Protein AF-0000000067420157 (afdb_homodimer)

pLDDT: mean 91.63, std 7.96, range [48.47, 98.5]

Secondary structure (DSSP, 8-state):
--TTEEEEEE--TT--HHHHHHHHT--HHHHHHH-TTS-TT-TT--TT-EEEEEETTB---------TT--HHHHHHHHT--HHHHHHH-TTS-TT-----TT--/--TTEEEEEE--TT--HHHHHHHHT--HHHHHHH-TTS-TT-TT--TT-EEEEEETTB---------TT--HHHHHHHHT--HHHHHHH-TTS-TT-----TT--

Sequence (210 aa):
AVAGCARTYTVQEGDYCDKISAANNVSTYQLAVVNPSIDPGCGNLLPGQTLCLGNTGEDCSQTYQVQADDTCERIITNHGLNSTLLFTNNPQIHQACENIYIGEVAVAGCARTYTVQEGDYCDKISAANNVSTYQLAVVNPSIDPGCGNLLPGQTLCLGNTGEDCSQTYQVQADDTCERIITNHGLNSTLLFTNNPQIHQACENIYIGEV

Structure (mmCIF, N/CA/C/O backbone):
data_AF-0000000067420157-model_v1
#
loop_
_entity.id
_entity.type
_entity.pdbx_description
1 polymer 'Predicted protein'
#
loop_
_atom_site.group_PDB
_atom_site.id
_atom_site.type_symbol
_atom_site.label_atom_id
_atom_site.label_alt_id
_atom_site.label_comp_id
_atom_site.label_asym_id
_atom_site.label_entity_id
_atom_site.label_seq_id
_atom_site.pdbx_PDB_ins_code
_atom_site.Cartn_x
_atom_site.Cartn_y
_atom_site.Cartn_z
_atom_site.occupancy
_atom_site.B_iso_or_equiv
_atom_site.auth_seq_id
_atom_site.auth_comp_id
_atom_site.auth_asym_id
_atom_site.auth_atom_id
_atom_site.pdbx_PDB_model_num
ATOM 1 N N . ALA A 1 1 ? -14.195 -23.344 2.857 1 48.72 1 ALA A N 1
ATOM 2 C CA . ALA A 1 1 ? -13.523 -22.5 1.866 1 48.72 1 ALA A CA 1
ATOM 3 C C . ALA A 1 1 ? -14.328 -21.234 1.579 1 48.72 1 ALA A C 1
ATOM 5 O O . ALA A 1 1 ? -15.555 -21.266 1.573 1 48.72 1 ALA A O 1
ATOM 6 N N . VAL A 1 2 ? -13.766 -19.953 1.953 1 59.28 2 VAL A N 1
ATOM 7 C CA . VAL A 1 2 ? -14.562 -18.766 1.657 1 59.28 2 VAL A CA 1
ATOM 8 C C . VAL A 1 2 ? -15.086 -18.844 0.225 1 59.28 2 VAL A C 1
ATOM 10 O O . VAL A 1 2 ? -14.336 -19.156 -0.701 1 59.28 2 VAL A O 1
ATOM 13 N N . ALA A 1 3 ? -16.281 -18.906 0.01 1 73.19 3 ALA A N 1
ATOM 14 C CA . ALA A 1 3 ? -16.906 -19.016 -1.304 1 73.19 3 ALA A CA 1
ATOM 15 C C . ALA A 1 3 ? -16.266 -18.062 -2.305 1 73.19 3 ALA A C 1
ATOM 17 O O . ALA A 1 3 ? -16.031 -16.891 -1.991 1 73.19 3 ALA A O 1
ATOM 18 N N . GLY A 1 4 ? -15.727 -18.641 -3.422 1 91.81 4 GLY A N 1
ATOM 19 C CA . GLY A 1 4 ? -15.195 -17.875 -4.543 1 91.81 4 GLY A CA 1
ATOM 20 C C . GLY A 1 4 ? -13.688 -17.719 -4.492 1 91.81 4 GLY A C 1
ATOM 21 O O . GLY A 1 4 ? -13.078 -17.172 -5.422 1 91.81 4 GLY A O 1
ATOM 22 N N . CYS A 1 5 ? -13.156 -18.312 -3.324 1 95.19 5 CYS A N 1
ATOM 23 C CA . CYS A 1 5 ? -11.711 -18.25 -3.184 1 95.19 5 CYS A CA 1
ATOM 24 C C . CYS A 1 5 ? -11.039 -19.516 -3.709 1 95.19 5 CYS A C 1
ATOM 26 O O . CYS A 1 5 ? -11.414 -20.625 -3.32 1 95.19 5 CYS A O 1
ATOM 28 N N . ALA A 1 6 ? -10.062 -19.375 -4.543 1 96.62 6 ALA A N 1
ATOM 29 C CA . ALA A 1 6 ? -9.359 -20.5 -5.137 1 96.62 6 ALA A CA 1
ATOM 30 C C . ALA A 1 6 ? -8.422 -21.156 -4.125 1 96.62 6 ALA A C 1
ATOM 32 O O . ALA A 1 6 ? -8.289 -22.375 -4.09 1 96.62 6 ALA A O 1
ATOM 33 N N . ARG A 1 7 ? -7.711 -20.344 -3.381 1 97.31 7 ARG A N 1
ATOM 34 C CA . ARG A 1 7 ? -6.793 -20.766 -2.326 1 97.31 7 ARG A CA 1
ATOM 35 C C . ARG A 1 7 ? -6.957 -19.891 -1.083 1 97.31 7 ARG A C 1
ATOM 37 O O . ARG A 1 7 ? -7.34 -18.734 -1.182 1 97.31 7 ARG A O 1
ATOM 44 N N . THR A 1 8 ? -6.754 -20.516 -0.07 1 97.81 8 THR A N 1
ATOM 45 C CA . THR A 1 8 ? -6.84 -19.781 1.191 1 97.81 8 THR A CA 1
ATOM 46 C C . THR A 1 8 ? -5.574 -19.984 2.02 1 97.81 8 THR A C 1
ATOM 48 O O . THR A 1 8 ? -4.773 -20.875 1.729 1 97.81 8 THR A O 1
ATOM 51 N N . TYR A 1 9 ? -5.359 -19.125 2.984 1 98.12 9 TYR A N 1
ATOM 52 C CA . TYR A 1 9 ? -4.262 -19.172 3.941 1 98.12 9 TYR A CA 1
ATOM 53 C C . TYR A 1 9 ? -4.742 -18.797 5.34 1 98.12 9 TYR A C 1
ATOM 55 O O . TYR A 1 9 ? -5.535 -17.875 5.508 1 98.12 9 TYR A O 1
ATOM 63 N N . THR A 1 10 ? -4.277 -19.547 6.293 1 98.38 10 THR A N 1
ATOM 64 C CA . THR A 1 10 ? -4.578 -19.234 7.688 1 98.38 10 THR A CA 1
ATOM 65 C C . THR A 1 10 ? -3.416 -18.484 8.328 1 98.38 10 THR A C 1
ATOM 67 O O . THR A 1 10 ? -2.305 -19 8.422 1 98.38 10 THR A O 1
ATOM 70 N N . VAL A 1 11 ? -3.686 -17.297 8.742 1 98.19 11 VAL A N 1
ATOM 71 C CA . VAL A 1 11 ? -2.672 -16.391 9.289 1 98.19 11 VAL A CA 1
ATOM 72 C C . VAL A 1 11 ? -1.995 -17.047 10.492 1 98.19 11 VAL A C 1
ATOM 74 O O . VAL A 1 11 ? -2.662 -17.656 11.328 1 98.19 11 VAL A O 1
ATOM 77 N N . GLN A 1 12 ? -0.678 -16.953 10.5 1 97.88 12 GLN A N 1
ATOM 78 C CA . GLN A 1 12 ? 0.134 -17.406 11.617 1 97.88 12 GLN A CA 1
ATOM 79 C C . GLN A 1 12 ? 0.743 -16.219 12.375 1 97.88 12 GLN A C 1
ATOM 81 O O . GLN A 1 12 ? 0.82 -15.117 11.844 1 97.88 12 GLN A O 1
ATOM 86 N N . GLU A 1 13 ? 1.165 -16.484 13.594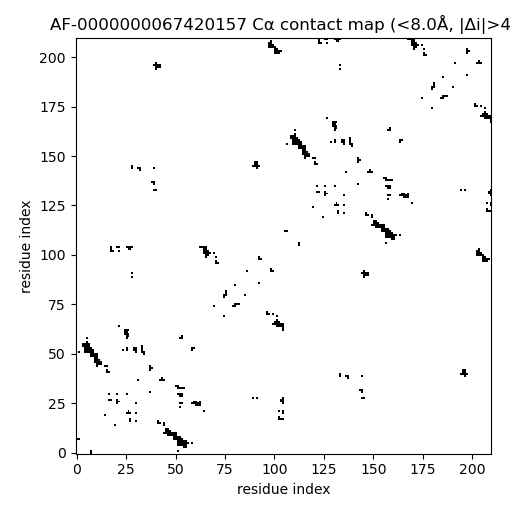 1 95.75 13 GLU A N 1
ATOM 87 C CA . GLU A 1 13 ? 1.877 -15.469 14.359 1 95.75 13 GLU A CA 1
ATOM 88 C C . GLU A 1 13 ? 3.121 -14.984 13.617 1 95.75 13 GLU A C 1
ATOM 90 O O . GLU A 1 13 ? 3.881 -15.797 13.078 1 95.75 13 GLU A O 1
ATOM 95 N N . GLY A 1 14 ? 3.301 -13.648 13.555 1 91 14 GLY A N 1
ATOM 96 C CA . GLY A 1 14 ? 4.48 -13.094 12.906 1 91 14 GLY A CA 1
ATOM 97 C C . GLY A 1 14 ? 4.285 -12.844 11.422 1 91 14 GLY A C 1
ATOM 98 O O . GLY A 1 14 ? 5.16 -12.281 10.758 1 91 14 GLY A O 1
ATOM 99 N N . ASP A 1 15 ? 3.086 -13.234 10.922 1 93.06 15 ASP A N 1
ATOM 100 C CA . ASP A 1 15 ? 2.799 -13.031 9.5 1 93.06 15 ASP A CA 1
ATOM 101 C C . ASP A 1 15 ? 2.607 -11.555 9.188 1 93.06 15 ASP A C 1
ATOM 103 O O . ASP A 1 15 ? 2.129 -10.789 10.031 1 93.06 15 ASP A O 1
ATOM 107 N N . TYR A 1 16 ? 3.082 -11.133 8.055 1 92.31 16 TYR A N 1
ATOM 108 C CA . TYR A 1 16 ? 2.707 -9.883 7.41 1 92.31 16 TYR A CA 1
ATOM 109 C C . TYR A 1 16 ? 2.434 -10.102 5.926 1 92.31 16 TYR A C 1
ATOM 111 O O . TYR A 1 16 ? 2.721 -11.172 5.383 1 92.31 16 TYR A O 1
ATOM 119 N N . CYS A 1 17 ? 1.896 -9.188 5.281 1 93.19 17 CYS A N 1
ATOM 120 C CA . CYS A 1 17 ? 1.303 -9.406 3.969 1 93.19 17 CYS A CA 1
ATOM 121 C C . CYS A 1 17 ? 2.363 -9.812 2.953 1 93.19 17 CYS A C 1
ATOM 123 O O . CYS A 1 17 ? 2.18 -10.781 2.213 1 93.19 17 CYS A O 1
ATOM 125 N N . ASP A 1 18 ? 3.477 -9.141 2.885 1 94.19 18 ASP A N 1
ATOM 126 C CA . ASP A 1 18 ? 4.512 -9.492 1.914 1 94.19 18 ASP A CA 1
ATOM 127 C C . ASP A 1 18 ? 5.066 -10.883 2.184 1 94.19 18 ASP A C 1
ATOM 129 O O . ASP A 1 18 ? 5.387 -11.625 1.248 1 94.19 18 ASP A O 1
ATOM 133 N N . LYS A 1 19 ? 5.234 -11.195 3.475 1 94.12 19 LYS A N 1
ATOM 134 C CA . LYS A 1 19 ? 5.699 -12.523 3.846 1 94.12 19 LYS A CA 1
ATOM 135 C C . LYS A 1 19 ? 4.715 -13.602 3.383 1 94.12 19 LYS A C 1
ATOM 137 O O . LYS A 1 19 ? 5.121 -14.617 2.814 1 94.12 19 LYS A O 1
ATOM 142 N N . ILE A 1 20 ? 3.447 -13.359 3.629 1 96.62 20 ILE A N 1
ATOM 143 C CA . ILE A 1 20 ? 2.41 -14.289 3.205 1 96.62 20 ILE A CA 1
ATOM 144 C C . ILE A 1 20 ? 2.402 -14.398 1.681 1 96.62 20 ILE A C 1
ATOM 146 O O . ILE A 1 20 ? 2.357 -15.5 1.131 1 96.62 20 ILE A O 1
ATOM 150 N N . SER A 1 21 ? 2.441 -13.266 1.031 1 97.19 21 SER A N 1
ATOM 151 C CA . SER A 1 21 ? 2.426 -13.219 -0.428 1 97.19 21 SER A CA 1
ATOM 152 C C . SER A 1 21 ? 3.582 -14.016 -1.019 1 97.19 21 SER A C 1
ATOM 154 O O . SER A 1 21 ? 3.385 -14.828 -1.924 1 97.19 21 SER A O 1
ATOM 156 N N . ALA A 1 22 ? 4.762 -13.812 -0.491 1 97.06 22 ALA A N 1
ATOM 157 C CA . ALA A 1 22 ? 5.961 -14.492 -0.982 1 97.06 22 ALA A CA 1
ATOM 158 C C . ALA A 1 22 ? 5.863 -16 -0.772 1 97.06 22 ALA A C 1
ATOM 160 O O . 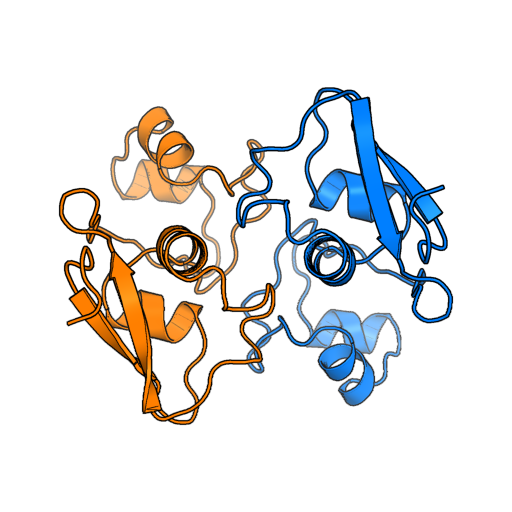ALA A 1 22 ? 6.188 -16.781 -1.671 1 97.06 22 ALA A O 1
ATOM 161 N N . ALA A 1 23 ? 5.309 -16.438 0.312 1 98 23 ALA A N 1
ATOM 162 C CA . ALA A 1 23 ? 5.277 -17.844 0.694 1 98 23 ALA A CA 1
ATOM 163 C C . ALA A 1 23 ? 4.203 -18.609 -0.079 1 98 23 ALA A C 1
ATOM 165 O O . ALA A 1 23 ? 4.223 -19.828 -0.14 1 98 23 ALA A O 1
ATOM 166 N N . ASN A 1 24 ? 3.268 -17.875 -0.634 1 98.5 24 ASN A N 1
ATOM 167 C CA . ASN A 1 24 ? 2.111 -18.562 -1.198 1 98.5 24 ASN A CA 1
ATOM 168 C C . ASN A 1 24 ? 1.916 -18.219 -2.672 1 98.5 24 ASN A C 1
ATOM 170 O O . ASN A 1 24 ? 0.854 -18.484 -3.24 1 98.5 24 ASN A O 1
ATOM 174 N N . ASN A 1 25 ? 2.82 -17.547 -3.252 1 97.88 25 ASN A N 1
ATOM 175 C CA . ASN A 1 25 ? 2.781 -17.203 -4.672 1 97.88 25 ASN A CA 1
ATOM 176 C C . ASN A 1 25 ? 1.521 -16.406 -5.023 1 97.88 25 ASN A C 1
ATOM 178 O O . ASN A 1 25 ? 0.798 -16.781 -5.953 1 97.88 25 ASN A O 1
ATOM 182 N N . VAL A 1 26 ? 1.281 -15.398 -4.336 1 97.75 26 VAL A N 1
ATOM 183 C CA . VAL A 1 26 ? 0.245 -14.398 -4.594 1 97.75 26 VAL A CA 1
ATOM 184 C C . VAL A 1 26 ? 0.838 -13 -4.496 1 97.75 26 VAL A C 1
ATOM 186 O O . VAL A 1 26 ? 1.682 -12.734 -3.635 1 97.75 26 VAL A O 1
ATOM 189 N N . SER A 1 27 ? 0.458 -12.156 -5.445 1 96.62 27 SER A N 1
ATOM 190 C CA . SER A 1 27 ? 1.012 -10.812 -5.352 1 96.62 27 SER A CA 1
ATOM 191 C C . SER A 1 27 ? 0.483 -10.078 -4.121 1 96.62 27 SER A C 1
ATOM 193 O O . SER A 1 27 ? -0.635 -10.336 -3.672 1 96.62 27 SER A O 1
ATOM 195 N N . THR A 1 28 ? 1.303 -9.141 -3.609 1 94.62 28 THR A N 1
ATOM 196 C CA . THR A 1 28 ? 0.873 -8.305 -2.494 1 94.62 28 THR A CA 1
ATOM 197 C C . THR A 1 28 ? -0.391 -7.527 -2.855 1 94.62 28 THR A C 1
ATOM 199 O O . THR A 1 28 ? -1.308 -7.41 -2.039 1 94.62 28 THR A O 1
ATOM 202 N N . TYR A 1 29 ? -0.46 -7.121 -4.094 1 93.5 29 TYR A N 1
ATOM 203 C CA . TYR A 1 29 ? -1.616 -6.379 -4.582 1 93.5 29 TYR A CA 1
ATOM 204 C C . TYR A 1 29 ? -2.863 -7.254 -4.59 1 93.5 29 TYR A C 1
ATOM 206 O O . TYR A 1 29 ? -3.91 -6.859 -4.07 1 93.5 29 TYR A O 1
ATOM 214 N N . GLN A 1 30 ? -2.83 -8.406 -5.215 1 94.88 30 GLN A N 1
ATOM 215 C CA . GLN A 1 30 ? -3.963 -9.32 -5.273 1 94.88 30 GLN A CA 1
ATOM 216 C C . GLN A 1 30 ? -4.449 -9.688 -3.873 1 94.88 30 GLN A C 1
ATOM 218 O O . GLN A 1 30 ? -5.652 -9.711 -3.613 1 94.88 30 GLN A O 1
ATOM 223 N N . LEU A 1 31 ? -3.508 -9.953 -2.912 1 95.88 31 LEU A N 1
ATOM 224 C CA . LEU A 1 31 ? -3.875 -10.273 -1.537 1 95.88 31 LEU A CA 1
ATOM 225 C C . LEU A 1 31 ? -4.703 -9.156 -0.917 1 95.88 31 LEU A C 1
ATOM 227 O O . LEU A 1 31 ? -5.727 -9.406 -0.284 1 95.88 31 LEU A O 1
ATOM 231 N N . ALA A 1 32 ? -4.277 -7.977 -1.153 1 92.81 32 ALA A N 1
ATOM 232 C CA . ALA A 1 32 ? -4.973 -6.82 -0.597 1 92.81 32 ALA A CA 1
ATOM 233 C C . ALA A 1 32 ? -6.352 -6.652 -1.232 1 92.81 32 ALA A C 1
ATOM 235 O O . ALA A 1 32 ? -7.332 -6.367 -0.541 1 92.81 32 ALA A O 1
ATOM 236 N N . VAL A 1 33 ? -6.43 -6.859 -2.518 1 92.31 33 VAL A N 1
ATOM 237 C CA . VAL A 1 33 ? -7.66 -6.625 -3.264 1 92.31 33 VAL A CA 1
ATOM 238 C C . VAL A 1 33 ? -8.727 -7.625 -2.826 1 92.31 33 VAL A C 1
ATOM 240 O O . VAL A 1 33 ? -9.891 -7.258 -2.635 1 92.31 33 VAL A O 1
ATOM 243 N N . VAL A 1 34 ? -8.352 -8.836 -2.6 1 94.25 34 VAL A N 1
ATOM 244 C CA . VAL A 1 34 ? -9.344 -9.883 -2.367 1 94.25 34 VAL A CA 1
ATOM 245 C C . VAL A 1 34 ? -9.648 -9.984 -0.873 1 94.25 34 VAL A C 1
ATOM 247 O O . VAL A 1 34 ? -10.508 -10.766 -0.459 1 94.25 34 VAL A O 1
ATOM 250 N N . ASN A 1 35 ? -8.945 -9.195 -0.024 1 94.69 35 ASN A N 1
ATOM 251 C CA . ASN A 1 35 ? -9.195 -9.117 1.412 1 94.69 35 ASN A CA 1
ATOM 252 C C . ASN A 1 35 ? -9.352 -7.676 1.88 1 94.69 35 ASN A C 1
ATOM 254 O O . ASN A 1 35 ? -8.5 -7.156 2.607 1 94.69 35 ASN A O 1
ATOM 258 N N . PRO A 1 36 ? -10.438 -7.098 1.591 1 90.25 36 PRO A N 1
ATOM 259 C CA . PRO A 1 36 ? -10.602 -5.668 1.866 1 90.25 36 PRO A CA 1
ATOM 260 C C . PRO A 1 36 ? -10.625 -5.355 3.359 1 90.25 36 PRO A C 1
ATOM 262 O O . PRO A 1 36 ? -10.547 -4.188 3.75 1 90.25 36 PRO A O 1
ATOM 265 N N . SER A 1 37 ? -10.703 -6.422 4.168 1 89.94 37 SER A N 1
ATOM 266 C CA . SER A 1 37 ? -10.711 -6.207 5.609 1 89.94 37 SER A CA 1
ATOM 267 C C . SER A 1 37 ? -9.297 -5.961 6.141 1 89.94 37 SER A C 1
ATOM 269 O O . SER A 1 37 ? -9.125 -5.516 7.277 1 89.94 37 SER A O 1
ATOM 271 N N . ILE A 1 38 ? -8.312 -6.246 5.367 1 89.5 38 ILE A N 1
ATOM 272 C CA . ILE A 1 38 ? -6.934 -5.961 5.758 1 89.5 38 ILE A CA 1
ATOM 273 C C . ILE A 1 38 ? -6.664 -4.465 5.641 1 89.5 38 ILE A C 1
ATOM 275 O O . ILE A 1 38 ? -6.961 -3.852 4.613 1 89.5 38 ILE A O 1
ATOM 279 N N . ASP A 1 39 ? -6.137 -3.975 6.688 1 87.06 39 ASP A N 1
ATOM 280 C CA . ASP A 1 39 ? -5.887 -2.535 6.656 1 87.06 39 ASP A CA 1
ATOM 281 C C . ASP A 1 39 ? -4.656 -2.209 5.812 1 87.06 39 ASP A C 1
ATOM 283 O O . ASP A 1 39 ? -3.898 -3.107 5.438 1 87.06 39 ASP A O 1
ATOM 287 N N . PRO A 1 40 ? -4.438 -0.921 5.391 1 81.94 40 PRO A N 1
ATOM 288 C CA . PRO A 1 40 ? -3.344 -0.532 4.496 1 81.94 40 PRO A CA 1
ATOM 289 C C . PRO A 1 40 ? -1.97 -0.893 5.059 1 81.94 40 PRO A C 1
ATOM 291 O O . PRO A 1 40 ? -1.038 -1.16 4.293 1 81.94 40 PRO A O 1
ATOM 294 N N . GLY A 1 41 ? -1.778 -1.033 6.277 1 80.19 41 GLY A N 1
ATOM 295 C CA . GLY A 1 41 ? -0.496 -1.377 6.871 1 80.19 41 GLY A CA 1
ATOM 296 C C . GLY A 1 41 ? -0.368 -2.852 7.203 1 80.19 41 GLY A C 1
ATOM 297 O O . GLY A 1 41 ? 0.674 -3.297 7.688 1 80.19 41 GLY A O 1
ATOM 298 N N . CYS A 1 42 ? -1.412 -3.576 6.953 1 85.75 42 CYS A N 1
ATOM 299 C CA . CYS A 1 42 ? -1.453 -5.008 7.238 1 85.75 42 CYS A CA 1
ATOM 300 C C . CYS A 1 42 ? -1.237 -5.27 8.727 1 85.75 42 CYS A C 1
ATOM 302 O O . CYS A 1 42 ? -0.7 -6.312 9.102 1 85.75 42 CYS A O 1
ATOM 304 N N . GLY A 1 43 ? -1.559 -4.402 9.516 1 84.62 43 GLY A N 1
ATOM 305 C CA . GLY A 1 43 ? -1.308 -4.477 10.945 1 84.62 43 GLY A CA 1
ATOM 306 C C . GLY A 1 43 ? -2.418 -5.172 11.711 1 84.62 43 GLY A C 1
ATOM 307 O O . GLY A 1 43 ? -2.305 -5.387 12.922 1 84.62 43 GLY A O 1
ATOM 308 N N . ASN A 1 44 ? -3.486 -5.535 11.016 1 88.62 44 ASN A N 1
ATOM 309 C CA . ASN A 1 44 ? -4.652 -6.055 11.727 1 88.62 44 ASN A CA 1
ATOM 310 C C . ASN A 1 44 ? -4.867 -7.535 11.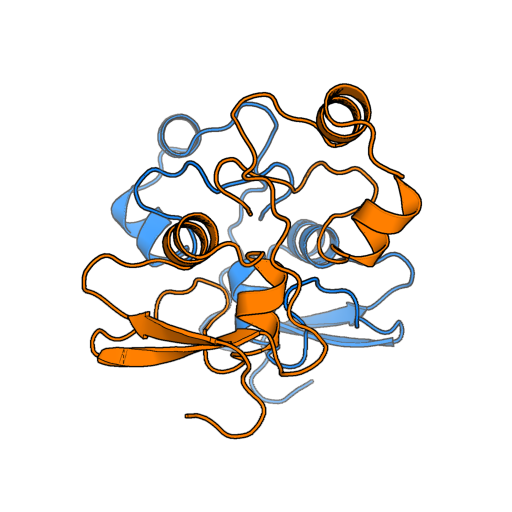43 1 88.62 44 ASN A C 1
ATOM 312 O O . ASN A 1 44 ? -5.988 -8.039 11.555 1 88.62 44 ASN A O 1
ATOM 316 N N . LEU A 1 45 ? -3.82 -8.109 10.906 1 93.31 45 LEU A N 1
ATOM 317 C CA . LEU A 1 45 ? -3.91 -9.562 10.758 1 93.31 45 LEU A CA 1
ATOM 318 C C . LEU A 1 45 ? -4.012 -10.25 12.109 1 93.31 45 LEU A C 1
ATOM 320 O O . LEU A 1 45 ? -3.33 -9.852 13.062 1 93.31 45 LEU A O 1
ATOM 324 N N . LEU A 1 46 ? -4.84 -11.211 12.211 1 95.19 46 LEU A N 1
ATOM 325 C CA . LEU A 1 46 ? -5.008 -11.984 13.43 1 95.19 46 LEU A CA 1
ATOM 326 C C . LEU A 1 46 ? -4.676 -13.453 13.195 1 95.19 46 LEU A C 1
ATOM 328 O O . LEU A 1 46 ? -5.203 -14.07 12.266 1 95.19 46 LEU A O 1
ATOM 332 N N . PRO A 1 47 ? -3.711 -13.969 14.047 1 97.12 47 PRO A N 1
ATOM 333 C CA . PRO A 1 47 ? -3.484 -15.414 13.922 1 97.12 47 PRO A CA 1
ATOM 334 C C . PRO A 1 47 ? -4.781 -16.219 13.938 1 97.12 47 PRO A C 1
ATOM 336 O O . PRO A 1 47 ? -5.68 -15.93 14.734 1 97.12 47 PRO A O 1
ATOM 339 N N . GLY A 1 48 ? -4.902 -17.156 13.008 1 97.94 48 GLY A N 1
ATOM 340 C CA . GLY A 1 48 ? -6.105 -17.969 12.914 1 97.94 48 GLY A CA 1
ATOM 341 C C . GLY A 1 48 ? -7.094 -17.438 11.883 1 97.94 48 GLY A C 1
ATOM 342 O O . GLY A 1 48 ? -8.008 -18.156 11.469 1 97.94 48 GLY A O 1
ATOM 343 N N . GLN A 1 49 ? -6.891 -16.25 11.445 1 96.88 49 GLN A N 1
ATOM 344 C CA . GLN A 1 49 ? -7.73 -15.648 10.414 1 96.88 49 GLN A CA 1
ATOM 345 C C . GLN A 1 49 ? -7.496 -16.312 9.062 1 96.88 49 GLN A C 1
ATOM 347 O O . GLN A 1 49 ? -6.355 -16.625 8.703 1 96.88 49 GLN A O 1
ATOM 352 N N . THR A 1 50 ? -8.547 -16.547 8.383 1 97.19 50 THR A N 1
ATOM 353 C CA . THR A 1 50 ? -8.414 -17.109 7.043 1 97.19 50 THR A CA 1
ATOM 354 C C . THR A 1 50 ? -8.445 -16.016 5.98 1 97.19 50 THR A C 1
ATOM 356 O O . THR A 1 50 ? -9.352 -15.18 5.973 1 97.19 50 THR A O 1
ATOM 359 N N . LEU A 1 51 ? -7.461 -16.078 5.113 1 97.5 51 LEU A N 1
ATOM 360 C CA . LEU A 1 51 ? -7.359 -15.117 4.016 1 97.5 51 LEU A CA 1
ATOM 361 C C . LEU A 1 51 ? -7.621 -15.805 2.676 1 97.5 51 LEU A C 1
ATOM 363 O O . LEU A 1 51 ? -7.254 -16.969 2.486 1 97.5 51 LEU A O 1
ATOM 367 N N . CYS A 1 52 ? -8.258 -15.047 1.823 1 97.81 52 CYS A N 1
ATOM 368 C CA . CYS A 1 52 ? -8.312 -15.438 0.419 1 97.81 52 CYS A CA 1
ATOM 369 C C . CYS A 1 52 ? -7.035 -15.047 -0.307 1 97.81 52 CYS A C 1
ATOM 371 O O . CYS A 1 52 ? -6.566 -13.914 -0.18 1 97.81 52 CYS A O 1
ATOM 373 N N . LEU A 1 53 ? -6.426 -15.938 -0.998 1 97.81 53 LEU A N 1
ATOM 374 C CA . LEU A 1 53 ? -5.199 -15.641 -1.735 1 97.81 53 LEU A CA 1
ATOM 375 C C . LEU A 1 53 ? -5.516 -15.25 -3.176 1 97.81 53 LEU A C 1
ATOM 377 O O . LEU A 1 53 ? -4.727 -14.555 -3.822 1 97.81 53 LEU A O 1
ATOM 381 N N . GLY A 1 54 ? -6.559 -15.656 -3.717 1 97.12 54 GLY A N 1
ATOM 382 C CA . GLY A 1 54 ? -7.055 -15.359 -5.051 1 97.12 54 GLY A CA 1
ATOM 383 C C . GLY A 1 54 ? -8.438 -15.922 -5.312 1 97.12 54 GLY A C 1
ATOM 384 O O . GLY A 1 54 ? -8.781 -17 -4.82 1 97.12 54 GLY A O 1
ATOM 385 N N . ASN A 1 55 ? -9.18 -15.203 -6.066 1 96.12 55 ASN A N 1
ATOM 386 C CA . ASN A 1 55 ? -10.516 -15.664 -6.43 1 96.12 55 ASN A CA 1
ATOM 387 C C . ASN A 1 55 ? -10.469 -16.766 -7.48 1 96.12 55 ASN A C 1
ATOM 389 O O . ASN A 1 55 ? -9.562 -16.781 -8.32 1 96.12 55 ASN A O 1
ATOM 393 N N . THR A 1 56 ? -11.453 -17.625 -7.344 1 96.06 56 THR A N 1
ATOM 394 C CA . THR A 1 56 ? -11.578 -18.656 -8.375 1 96.06 56 THR A CA 1
ATOM 395 C C . THR A 1 56 ? -11.68 -18.016 -9.758 1 96.06 56 THR A C 1
ATOM 397 O O . THR A 1 56 ? -12.461 -17.094 -9.961 1 96.06 56 THR A O 1
ATOM 400 N N . GLY A 1 57 ? -10.805 -18.453 -10.68 1 94.31 57 GLY A N 1
ATOM 401 C CA . GLY A 1 57 ? -10.805 -17.906 -12.031 1 94.31 57 GLY A CA 1
ATOM 402 C C . GLY A 1 57 ? -9.914 -16.688 -12.18 1 94.31 57 GLY A C 1
ATOM 403 O O . GLY A 1 57 ? -9.633 -16.25 -13.297 1 94.31 57 GLY A O 1
ATOM 404 N N . GLU A 1 58 ? -9.453 -16.094 -11.188 1 93.12 58 GLU A N 1
ATOM 405 C CA . GLU A 1 58 ? -8.617 -14.898 -11.18 1 93.12 58 GLU A CA 1
ATOM 406 C C . GLU A 1 58 ? -7.461 -15.039 -10.203 1 93.12 58 GLU A C 1
ATOM 408 O O . GLU A 1 58 ? -7.164 -14.109 -9.445 1 93.12 58 GLU A O 1
ATOM 413 N N . ASP A 1 59 ? -6.898 -16.25 -10.078 1 94.81 59 ASP A N 1
ATOM 414 C CA . ASP A 1 59 ? -5.785 -16.516 -9.172 1 94.81 59 ASP A CA 1
ATOM 415 C C . ASP A 1 59 ? -4.461 -16.578 -9.922 1 94.81 59 ASP A C 1
ATOM 417 O O . ASP A 1 59 ? -4.039 -17.656 -10.359 1 94.81 59 ASP A O 1
ATOM 421 N N . CYS A 1 60 ? -3.816 -15.43 -10.047 1 92.5 60 CYS A N 1
ATOM 422 C CA . CYS A 1 60 ? -2.479 -15.414 -10.633 1 92.5 60 CYS A CA 1
ATOM 423 C C . CYS A 1 60 ? -1.435 -15.836 -9.602 1 92.5 60 CYS A C 1
ATOM 425 O O . CYS A 1 60 ? -1.29 -15.203 -8.555 1 92.5 60 CYS A O 1
ATOM 427 N N . SER A 1 61 ? -0.711 -16.891 -9.914 1 94.94 61 SER A N 1
ATOM 428 C CA . SER A 1 61 ? 0.234 -17.422 -8.945 1 94.94 61 SER A CA 1
ATOM 429 C C . SER A 1 61 ? 1.665 -17.359 -9.461 1 94.94 61 SER A C 1
ATOM 431 O O . SER A 1 61 ? 2.582 -17.906 -8.859 1 94.94 61 SER A O 1
ATOM 433 N N . GLN A 1 62 ? 1.858 -16.781 -10.648 1 94.06 62 GLN A N 1
ATOM 434 C CA . GLN A 1 62 ? 3.209 -16.5 -11.125 1 94.06 62 GLN A CA 1
ATOM 435 C C . GLN A 1 62 ? 3.693 -15.148 -10.586 1 94.06 62 GLN A C 1
ATOM 437 O O . GLN A 1 62 ? 3.238 -14.094 -11.039 1 94.06 62 GLN A O 1
ATOM 442 N N . THR A 1 63 ? 4.59 -15.266 -9.672 1 97.06 63 THR A N 1
ATOM 443 C CA . THR A 1 63 ? 4.973 -14.039 -8.984 1 97.06 63 THR A CA 1
ATOM 444 C C . THR A 1 63 ? 6.488 -13.891 -8.945 1 97.06 63 THR A C 1
ATOM 446 O O . THR A 1 63 ? 7.219 -14.836 -9.25 1 97.06 63 TH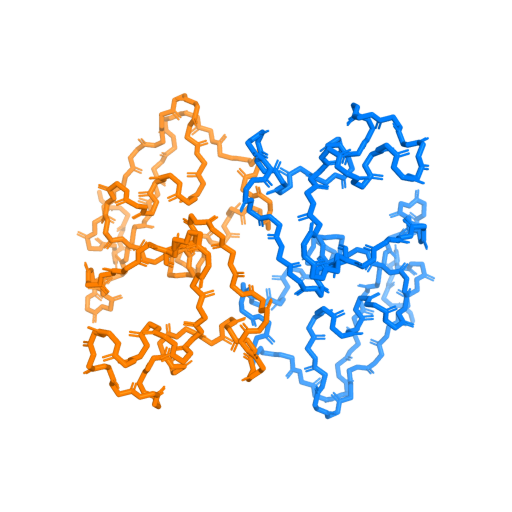R A O 1
ATOM 449 N N . TYR A 1 64 ? 6.941 -12.742 -8.695 1 96.94 64 TYR A N 1
ATOM 450 C CA . TYR A 1 64 ? 8.312 -12.336 -8.422 1 96.94 64 TYR A CA 1
ATOM 451 C C . TYR A 1 64 ? 8.383 -11.43 -7.199 1 96.94 64 TYR A C 1
ATOM 453 O O . TYR A 1 64 ? 7.543 -10.539 -7.027 1 96.94 64 TYR A O 1
ATOM 461 N N . GLN A 1 65 ? 9.297 -11.727 -6.316 1 96.62 65 GLN A N 1
ATOM 462 C CA . GLN A 1 65 ? 9.516 -10.875 -5.148 1 96.62 65 GLN A CA 1
ATOM 463 C C . GLN A 1 65 ? 10.641 -9.883 -5.398 1 96.62 65 GLN A C 1
ATOM 465 O O . GLN A 1 65 ? 11.773 -10.273 -5.703 1 96.62 65 GLN A O 1
ATOM 470 N N . VAL A 1 66 ? 10.367 -8.641 -5.25 1 95.06 66 VAL A N 1
ATOM 471 C CA . VAL A 1 66 ? 11.312 -7.559 -5.512 1 95.06 66 VAL A CA 1
ATOM 472 C C . VAL A 1 66 ? 12.539 -7.723 -4.617 1 95.06 66 VAL A C 1
ATOM 474 O O . VAL 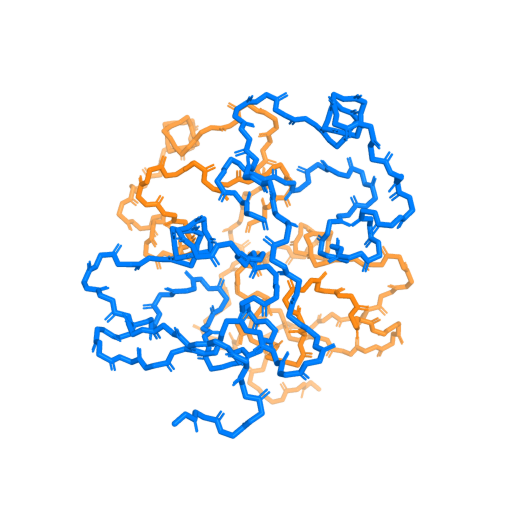A 1 66 ? 12.414 -8.008 -3.424 1 95.06 66 VAL A O 1
ATOM 477 N N . GLN A 1 67 ? 13.672 -7.617 -5.234 1 93.19 67 GLN A N 1
ATOM 478 C CA . GLN A 1 67 ? 14.953 -7.742 -4.547 1 93.19 67 GLN A CA 1
ATOM 479 C C . GLN A 1 67 ? 15.672 -6.398 -4.465 1 93.19 67 GLN A C 1
ATOM 481 O O . GLN A 1 67 ? 15.266 -5.434 -5.117 1 93.19 67 GLN A O 1
ATOM 486 N N . ALA A 1 68 ? 16.641 -6.355 -3.551 1 89.25 68 ALA A N 1
ATOM 487 C CA . ALA A 1 68 ? 17.484 -5.164 -3.467 1 89.25 68 ALA A CA 1
ATOM 488 C C . ALA A 1 68 ? 18.016 -4.773 -4.84 1 89.25 68 ALA A C 1
ATOM 490 O O . ALA A 1 68 ? 18.422 -5.637 -5.625 1 89.25 68 ALA A O 1
ATOM 491 N N . ASP A 1 69 ? 17.938 -3.498 -5.238 1 88.94 69 ASP A N 1
ATOM 492 C CA . ASP A 1 69 ? 18.516 -2.904 -6.445 1 88.94 69 ASP A CA 1
ATOM 493 C C . ASP A 1 69 ? 17.641 -3.188 -7.664 1 88.94 69 ASP A C 1
ATOM 495 O O . ASP A 1 69 ? 18.016 -2.852 -8.789 1 88.94 69 ASP A O 1
ATOM 499 N N . ASP A 1 70 ? 16.547 -3.75 -7.453 1 91.69 70 ASP A N 1
ATOM 500 C CA . ASP A 1 70 ? 15.625 -3.951 -8.562 1 91.69 70 ASP A CA 1
ATOM 501 C C . ASP A 1 70 ? 15.031 -2.623 -9.023 1 91.69 70 ASP A C 1
ATOM 503 O O . ASP A 1 70 ? 14.766 -1.737 -8.211 1 91.69 70 ASP A O 1
ATOM 507 N N . THR A 1 71 ? 14.898 -2.525 -10.289 1 90.69 71 THR A N 1
ATOM 508 C CA . THR A 1 71 ? 14.031 -1.557 -10.953 1 90.69 71 THR A CA 1
ATOM 509 C C . THR A 1 71 ? 13.062 -2.258 -11.898 1 90.69 71 THR A C 1
ATOM 511 O O . THR A 1 71 ? 13.258 -3.424 -12.25 1 90.69 71 THR A O 1
ATOM 514 N N . CYS A 1 72 ? 11.984 -1.525 -12.227 1 92.12 72 CYS A N 1
ATOM 515 C CA . CYS A 1 72 ? 11.07 -2.15 -13.172 1 92.12 72 CYS A CA 1
ATOM 516 C C . CYS A 1 72 ? 11.789 -2.523 -14.461 1 92.12 72 CYS A C 1
ATOM 518 O O . CYS A 1 72 ? 11.562 -3.598 -15.023 1 92.12 72 CYS A O 1
ATOM 520 N N . GLU A 1 73 ? 12.656 -1.627 -14.891 1 91.94 73 GLU A N 1
ATOM 521 C CA . GLU A 1 73 ? 13.406 -1.899 -16.109 1 91.94 73 GLU A CA 1
ATOM 522 C C . GLU A 1 73 ? 14.25 -3.164 -15.969 1 91.94 73 GLU A C 1
ATOM 524 O O . GLU A 1 73 ? 14.25 -4.02 -16.859 1 91.94 73 GLU A O 1
ATOM 529 N N . ARG A 1 74 ? 14.938 -3.289 -14.906 1 94.12 74 ARG A N 1
ATOM 530 C CA . ARG A 1 74 ? 15.789 -4.457 -14.68 1 94.12 74 ARG A CA 1
ATOM 531 C C . ARG A 1 74 ? 14.953 -5.727 -14.562 1 94.12 74 ARG A C 1
ATOM 533 O O . ARG A 1 74 ? 15.328 -6.773 -15.094 1 94.12 74 ARG A O 1
ATOM 540 N N . ILE A 1 75 ? 13.844 -5.66 -13.898 1 94.38 75 ILE A N 1
ATOM 541 C CA . ILE A 1 75 ? 12.984 -6.828 -13.711 1 94.38 75 ILE A CA 1
ATOM 542 C C . ILE A 1 75 ? 12.438 -7.277 -15.07 1 94.38 75 ILE A C 1
ATOM 544 O O . ILE A 1 75 ? 12.484 -8.469 -15.398 1 94.38 75 ILE A O 1
ATOM 548 N N . ILE A 1 76 ? 11.977 -6.312 -15.82 1 94.25 76 ILE A N 1
ATOM 549 C CA . ILE A 1 76 ? 11.414 -6.605 -17.141 1 94.25 76 ILE A CA 1
ATOM 550 C C . ILE A 1 76 ? 12.477 -7.273 -18.016 1 94.25 76 ILE A C 1
ATOM 552 O O . ILE A 1 76 ? 12.219 -8.312 -18.625 1 94.25 76 ILE A O 1
ATOM 556 N N . THR A 1 77 ? 13.641 -6.727 -18.062 1 95.88 77 THR A N 1
ATOM 557 C CA . THR A 1 77 ? 14.727 -7.211 -18.906 1 95.88 77 THR A CA 1
ATOM 558 C C . THR A 1 77 ? 15.211 -8.578 -18.422 1 95.88 77 THR A C 1
ATOM 560 O O . THR A 1 77 ? 15.344 -9.508 -19.219 1 95.88 77 THR A O 1
ATOM 563 N N . ASN A 1 78 ? 15.438 -8.727 -17.156 1 96.31 78 ASN A N 1
ATOM 564 C CA . ASN A 1 78 ? 16.016 -9.945 -16.609 1 96.31 78 ASN A CA 1
ATOM 565 C C . ASN A 1 78 ? 15.055 -11.125 -16.734 1 96.31 78 ASN A C 1
ATOM 567 O O . ASN A 1 78 ? 15.492 -12.273 -16.812 1 96.31 78 ASN A O 1
ATOM 571 N N . HIS A 1 79 ? 13.781 -10.812 -16.734 1 95.88 79 HIS A N 1
ATOM 572 C CA . HIS A 1 79 ? 12.828 -11.914 -16.719 1 95.88 79 HIS A CA 1
ATOM 573 C C . HIS A 1 79 ? 12.047 -11.992 -18.031 1 95.88 79 HIS A C 1
ATOM 575 O O . HIS A 1 79 ? 11.117 -12.789 -18.156 1 95.88 79 HIS A O 1
ATOM 581 N N . GLY A 1 80 ? 12.383 -11.148 -18.938 1 95.81 80 GLY A N 1
ATOM 582 C CA . GLY A 1 80 ? 11.758 -11.188 -20.25 1 95.81 80 GLY A CA 1
ATOM 583 C C . GLY A 1 80 ? 10.266 -10.938 -20.203 1 95.81 80 GLY A C 1
ATOM 584 O O . GLY A 1 80 ? 9.492 -11.633 -20.875 1 95.81 80 GLY A O 1
ATOM 585 N N . LEU A 1 81 ? 9.891 -9.969 -19.453 1 94.06 81 LEU A N 1
ATOM 586 C CA . LEU A 1 81 ? 8.469 -9.695 -19.266 1 94.06 81 LEU A CA 1
ATOM 587 C C . LEU A 1 81 ? 7.969 -8.703 -20.312 1 94.06 81 LEU A C 1
ATOM 589 O O . LEU A 1 81 ? 8.734 -7.859 -20.797 1 94.06 81 LEU A O 1
ATOM 593 N N . ASN A 1 82 ? 6.707 -8.875 -20.656 1 94.81 82 ASN A N 1
ATOM 594 C CA . ASN A 1 82 ? 5.996 -7.82 -21.375 1 94.81 82 ASN A CA 1
ATOM 595 C C . ASN A 1 82 ? 5.641 -6.66 -20.438 1 94.81 82 ASN A C 1
ATOM 597 O O . ASN A 1 82 ? 4.867 -6.832 -19.5 1 94.81 82 ASN A O 1
ATOM 601 N N . SER A 1 83 ? 6.18 -5.504 -20.734 1 91.5 83 SER A N 1
ATOM 602 C CA . SER A 1 83 ? 6.02 -4.352 -19.859 1 91.5 83 SER A CA 1
ATOM 603 C C . SER A 1 83 ? 4.547 -3.979 -19.703 1 91.5 83 SER A C 1
ATOM 605 O O . SER A 1 83 ? 4.094 -3.676 -18.594 1 91.5 83 SER A O 1
ATOM 607 N N . THR A 1 84 ? 3.816 -3.957 -20.719 1 93 84 THR A N 1
ATOM 608 C CA . THR A 1 84 ? 2.398 -3.619 -20.672 1 93 84 THR A CA 1
ATOM 609 C C . THR A 1 84 ? 1.65 -4.562 -19.734 1 93 84 THR A C 1
ATOM 611 O O . THR A 1 84 ? 0.863 -4.117 -18.891 1 93 84 THR A O 1
ATOM 614 N N . LEU A 1 85 ? 1.898 -5.824 -19.812 1 91 85 LEU A N 1
ATOM 615 C CA . LEU A 1 85 ? 1.228 -6.82 -18.984 1 91 85 LEU A CA 1
ATOM 616 C C . LEU A 1 85 ? 1.644 -6.68 -17.531 1 91 85 LEU A C 1
ATOM 618 O O . LEU A 1 85 ? 0.818 -6.836 -16.625 1 91 85 LEU A O 1
ATOM 622 N N . LEU A 1 86 ? 2.922 -6.375 -17.297 1 91.19 86 LEU A N 1
ATOM 623 C CA . LEU A 1 86 ? 3.402 -6.184 -15.93 1 91.19 86 LEU A CA 1
ATOM 624 C C . LEU A 1 86 ? 2.617 -5.078 -15.227 1 91.19 86 LEU A C 1
ATOM 626 O O . LEU A 1 86 ? 2.113 -5.273 -14.125 1 91.19 86 LEU A O 1
ATOM 630 N N . PHE A 1 87 ? 2.391 -3.969 -15.922 1 89.69 87 PHE A N 1
ATOM 631 C CA . PHE A 1 87 ? 1.758 -2.816 -15.289 1 89.69 87 PHE A CA 1
ATOM 632 C C . PHE A 1 87 ? 0.247 -3.004 -15.211 1 89.69 87 PHE A C 1
ATOM 634 O O . PHE A 1 87 ? -0.394 -2.541 -14.266 1 89.69 87 PHE A O 1
ATOM 641 N N . THR A 1 88 ? -0.328 -3.73 -16.156 1 89.19 88 THR A N 1
ATOM 642 C CA . THR A 1 88 ? -1.75 -4.051 -16.109 1 89.19 88 THR A CA 1
ATOM 643 C C . THR A 1 88 ? -2.059 -4.957 -14.922 1 89.19 88 THR A C 1
ATOM 645 O O . THR A 1 88 ? -3.082 -4.793 -14.258 1 89.19 88 THR A O 1
ATOM 648 N N . ASN A 1 89 ? -1.101 -5.836 -14.656 1 89.12 89 ASN A N 1
ATOM 649 C CA . ASN A 1 89 ? -1.293 -6.809 -13.586 1 89.12 89 ASN A CA 1
ATOM 650 C C . ASN A 1 89 ? -0.92 -6.227 -12.227 1 89.12 89 ASN A C 1
ATOM 652 O O . ASN A 1 89 ? -1.265 -6.793 -11.188 1 89.12 89 ASN A O 1
ATOM 656 N N . ASN A 1 90 ? -0.188 -5.141 -12.273 1 90.94 90 ASN A N 1
ATOM 657 C CA . ASN A 1 90 ? 0.263 -4.465 -11.062 1 90.94 90 ASN A CA 1
ATOM 658 C C . ASN A 1 90 ? -0.053 -2.971 -11.094 1 90.94 90 ASN A C 1
ATOM 660 O O . ASN A 1 90 ? 0.856 -2.141 -11.078 1 90.94 90 ASN A O 1
ATOM 664 N N . PRO A 1 91 ? -1.275 -2.625 -11.031 1 87.56 91 PRO A N 1
ATOM 665 C CA . PRO A 1 91 ? -1.676 -1.234 -11.258 1 87.56 91 PRO A CA 1
ATOM 666 C C . PRO A 1 91 ? -1.239 -0.305 -10.125 1 87.56 91 PRO A C 1
ATOM 668 O O . PRO A 1 91 ? -1.304 0.918 -10.266 1 87.56 91 PRO A O 1
ATOM 671 N N . GLN A 1 92 ? -0.737 -0.886 -9.023 1 87.56 92 GLN A N 1
ATOM 672 C CA . GLN A 1 92 ? -0.245 -0.079 -7.914 1 87.56 92 GLN A CA 1
ATOM 673 C C . GLN A 1 92 ? 1.114 0.535 -8.242 1 87.56 92 GLN A C 1
ATOM 675 O O . GLN A 1 92 ? 1.581 1.431 -7.535 1 87.56 92 GLN A O 1
ATOM 680 N N . ILE A 1 93 ? 1.736 -0.06 -9.234 1 88.5 93 ILE A N 1
ATOM 681 C CA . ILE A 1 93 ? 3.037 0.476 -9.625 1 88.5 93 ILE A CA 1
ATOM 682 C C . ILE A 1 93 ? 2.848 1.714 -10.492 1 88.5 93 ILE A C 1
ATOM 684 O O . ILE A 1 93 ? 2.164 1.659 -11.523 1 88.5 93 ILE A O 1
ATOM 688 N N . HIS A 1 94 ? 3.484 2.832 -9.984 1 79.31 94 HIS A N 1
ATOM 689 C CA . HIS A 1 94 ? 3.367 4.07 -10.75 1 79.31 94 HIS A CA 1
ATOM 690 C C . HIS A 1 94 ? 4.332 4.082 -11.93 1 79.31 94 HIS A C 1
ATOM 692 O O . HIS A 1 94 ? 5.32 3.344 -11.938 1 79.31 94 HIS A O 1
ATOM 698 N N . GLN A 1 95 ? 3.973 4.844 -12.859 1 66.5 95 GLN A N 1
ATOM 699 C CA . GLN A 1 95 ? 4.668 4.828 -14.141 1 66.5 95 GLN A CA 1
ATOM 700 C C . GLN A 1 95 ? 6.16 5.094 -13.969 1 66.5 95 GLN A C 1
ATOM 702 O O . GLN A 1 95 ? 6.984 4.504 -14.664 1 66.5 95 GLN A O 1
ATOM 707 N N . ALA A 1 96 ? 6.539 5.797 -12.93 1 69.31 96 ALA A N 1
ATOM 708 C CA . ALA A 1 96 ? 7.977 6.008 -12.781 1 69.31 96 ALA A CA 1
ATOM 709 C C . ALA A 1 96 ? 8.633 4.836 -12.055 1 69.31 96 ALA A C 1
ATOM 711 O O . ALA A 1 96 ? 9.859 4.754 -11.977 1 69.31 96 ALA A O 1
ATOM 712 N N . CYS A 1 97 ? 7.805 3.805 -11.727 1 75.06 97 CYS A N 1
ATOM 713 C CA . CYS A 1 97 ? 8.242 2.562 -11.094 1 75.06 97 CYS A CA 1
ATOM 714 C C . CYS A 1 97 ? 9.156 2.844 -9.906 1 75.06 97 CYS A C 1
ATOM 716 O O . CYS A 1 97 ? 10.086 2.078 -9.641 1 75.06 97 CYS A O 1
ATOM 718 N N . GLU A 1 98 ? 9.047 3.979 -9.352 1 77.69 98 GLU A N 1
ATOM 719 C CA . GLU A 1 98 ? 9.914 4.34 -8.234 1 77.69 98 GLU A CA 1
ATOM 720 C C . GLU A 1 98 ? 9.32 3.887 -6.906 1 77.69 98 GLU A C 1
ATOM 722 O O . GLU A 1 98 ? 9.984 3.963 -5.867 1 77.69 98 GLU A O 1
ATOM 727 N N . ASN A 1 99 ? 8.109 3.232 -7.074 1 86.5 99 ASN A N 1
ATOM 728 C CA . ASN A 1 99 ? 7.453 2.971 -5.797 1 86.5 99 ASN A CA 1
ATOM 729 C C . ASN A 1 99 ? 7.457 1.481 -5.461 1 86.5 99 ASN A C 1
ATOM 731 O O . ASN A 1 99 ? 6.656 1.024 -4.641 1 86.5 99 ASN A O 1
ATOM 735 N N . ILE A 1 100 ? 8.25 0.666 -6.18 1 91 100 ILE A N 1
ATOM 736 C CA . ILE A 1 100 ? 8.391 -0.719 -5.746 1 91 100 ILE A CA 1
ATOM 737 C C . ILE A 1 100 ? 9.359 -0.79 -4.562 1 91 100 ILE A C 1
ATOM 739 O O . ILE A 1 100 ? 10.203 0.091 -4.391 1 91 100 ILE A O 1
ATOM 743 N N . TYR A 1 101 ? 9.266 -1.801 -3.725 1 90 101 TYR A N 1
ATOM 744 C CA . TYR A 1 101 ? 10.125 -1.919 -2.553 1 90 101 TYR A CA 1
ATOM 745 C C . TYR A 1 101 ? 10.547 -3.367 -2.33 1 90 101 TYR A C 1
ATOM 747 O O . TYR A 1 101 ? 9.875 -4.293 -2.791 1 90 101 TYR A O 1
ATOM 755 N N . ILE A 1 102 ? 11.625 -3.523 -1.689 1 89.81 102 ILE A N 1
ATOM 756 C CA . ILE A 1 102 ? 12.172 -4.848 -1.416 1 89.81 102 ILE A CA 1
ATOM 757 C C . ILE A 1 102 ? 11.156 -5.68 -0.646 1 89.81 102 ILE A C 1
ATOM 759 O O . ILE A 1 102 ? 10.578 -5.215 0.34 1 89.81 102 ILE A O 1
ATOM 763 N N . GLY A 1 103 ? 10.867 -6.922 -1.157 1 92.5 103 GLY A N 1
ATOM 764 C CA . GLY A 1 103 ? 9.945 -7.824 -0.486 1 92.5 103 GLY A CA 1
ATOM 765 C C . GLY A 1 103 ? 8.547 -7.793 -1.066 1 92.5 103 GLY A C 1
ATOM 766 O O . GLY A 1 103 ? 7.738 -8.688 -0.801 1 92.5 103 GLY A O 1
ATOM 767 N N . GLU A 1 104 ? 8.305 -6.711 -1.79 1 93.94 104 GLU A N 1
ATOM 768 C CA . GLU A 1 104 ? 7.016 -6.676 -2.48 1 93.94 104 GLU A CA 1
ATOM 769 C C . GLU A 1 104 ? 6.895 -7.824 -3.48 1 93.94 104 GLU A C 1
ATOM 771 O O . GLU A 1 104 ? 7.852 -8.141 -4.184 1 93.94 104 GLU A O 1
ATOM 776 N N . VAL A 1 105 ? 5.723 -8.391 -3.428 1 94.88 105 VAL A N 1
ATOM 777 C CA . VAL A 1 105 ? 5.504 -9.484 -4.367 1 94.88 105 VAL A CA 1
ATOM 778 C C . VAL A 1 105 ? 4.625 -9 -5.523 1 94.88 105 VAL A C 1
ATOM 780 O O . VAL A 1 105 ? 3.586 -8.375 -5.301 1 94.88 105 VAL A O 1
ATOM 783 N N . ALA B 1 1 ? -17.859 19.969 3.379 1 48.47 1 ALA B N 1
ATOM 784 C CA . ALA B 1 1 ? -16.75 19.328 4.059 1 48.47 1 ALA B CA 1
ATOM 785 C C . ALA B 1 1 ? -17.156 17.953 4.609 1 48.47 1 ALA B C 1
ATOM 787 O O . ALA B 1 1 ? -18.281 17.797 5.102 1 48.47 1 ALA B O 1
ATOM 788 N N . VAL B 1 2 ? -16.547 16.734 4.016 1 58.22 2 VAL B N 1
ATOM 789 C CA . VAL B 1 2 ? -16.969 15.461 4.57 1 58.22 2 VAL B CA 1
ATOM 790 C C . VAL B 1 2 ? -16.922 15.516 6.094 1 58.22 2 VAL B C 1
ATOM 792 O O . VAL B 1 2 ? -15.938 15.969 6.672 1 58.22 2 VAL B O 1
ATOM 795 N N . ALA B 1 3 ? -17.938 15.367 6.793 1 72.25 3 ALA B N 1
ATOM 796 C CA . ALA B 1 3 ? -18.047 15.422 8.25 1 72.25 3 ALA B CA 1
ATOM 797 C C . ALA B 1 3 ? -16.922 14.609 8.898 1 72.25 3 ALA B C 1
ATOM 799 O O . ALA B 1 3 ? -16.641 13.477 8.484 1 72.25 3 ALA B O 1
ATOM 800 N N . GLY B 1 4 ? -16.078 15.297 9.727 1 92.12 4 GLY B N 1
ATOM 801 C CA . GLY B 1 4 ? -15.039 14.664 10.531 1 92.12 4 GLY B CA 1
ATOM 802 C C . GLY B 1 4 ? -13.656 14.75 9.898 1 92.12 4 GLY B C 1
ATOM 803 O O . GLY B 1 4 ? -12.672 14.32 10.5 1 92.12 4 GLY B O 1
ATOM 804 N N . CYS B 1 5 ? -13.727 15.398 8.648 1 95.31 5 CYS B N 1
ATOM 805 C CA . CYS B 1 5 ? -12.445 15.547 7.961 1 95.31 5 CYS B CA 1
ATOM 806 C C . CYS B 1 5 ? -11.852 16.922 8.219 1 95.31 5 CYS B C 1
ATOM 808 O O . CYS B 1 5 ? -12.516 17.938 8.023 1 95.31 5 CYS B O 1
ATOM 810 N N . ALA B 1 6 ? -10.602 16.984 8.617 1 96.75 6 ALA B N 1
ATOM 811 C CA . ALA B 1 6 ? -9.914 18.234 8.938 1 96.75 6 ALA B CA 1
ATOM 812 C C . ALA B 1 6 ? -9.539 19 7.664 1 96.75 6 ALA B C 1
ATOM 814 O O . ALA B 1 6 ? -9.641 20.234 7.617 1 96.75 6 ALA B O 1
ATOM 815 N N . ARG B 1 7 ? -9.031 18.297 6.688 1 97.44 7 ARG B N 1
ATOM 816 C CA . ARG B 1 7 ? -8.648 18.812 5.383 1 97.44 7 ARG B CA 1
ATOM 817 C C . ARG B 1 7 ? -9.109 17.891 4.262 1 97.44 7 ARG B C 1
ATOM 819 O O . ARG B 1 7 ? -9.227 16.672 4.457 1 97.44 7 ARG B O 1
ATOM 826 N N . THR B 1 8 ? -9.406 18.5 3.268 1 97.88 8 THR B N 1
ATOM 827 C CA . THR B 1 8 ? -9.836 17.719 2.107 1 97.88 8 THR B CA 1
ATOM 828 C C . THR B 1 8 ? -9.016 18.094 0.876 1 97.88 8 THR B C 1
ATOM 830 O O . THR B 1 8 ? -8.32 19.109 0.872 1 97.88 8 THR B O 1
ATOM 833 N N . TYR B 1 9 ? -9.031 17.234 -0.134 1 98.19 9 TYR B N 1
ATOM 834 C CA . TYR B 1 9 ? -8.398 17.422 -1.43 1 98.19 9 TYR B CA 1
ATOM 835 C C . TYR B 1 9 ? -9.297 16.938 -2.561 1 98.19 9 TYR B C 1
ATOM 837 O O . TYR B 1 9 ? -9.93 15.883 -2.447 1 98.19 9 TYR B O 1
ATOM 845 N N . THR B 1 10 ? -9.359 17.719 -3.59 1 98.44 10 THR B N 1
ATOM 846 C CA . THR B 1 10 ? -10.094 17.312 -4.781 1 98.44 10 THR B CA 1
ATOM 847 C C . THR B 1 10 ? -9.148 16.734 -5.832 1 98.44 10 THR B C 1
ATOM 849 O O . THR B 1 10 ? -8.258 17.438 -6.32 1 98.44 10 THR B O 1
ATOM 852 N N . VAL B 1 11 ? -9.352 15.508 -6.152 1 98.19 11 VAL B N 1
ATOM 853 C CA . VAL B 1 11 ? -8.484 14.773 -7.062 1 98.19 11 VAL B CA 1
ATOM 854 C C . VAL B 1 11 ? -8.422 15.484 -8.406 1 98.19 11 VAL B C 1
ATOM 856 O O . VAL B 1 11 ? -9.445 15.945 -8.922 1 98.19 11 VAL B O 1
ATOM 859 N N . GLN B 1 12 ? -7.191 15.602 -8.906 1 97.94 12 GLN B N 1
ATOM 860 C CA . GLN B 1 12 ? -6.941 16.141 -10.242 1 97.94 12 GLN B CA 1
ATOM 861 C C . GLN B 1 12 ? -6.469 15.055 -11.203 1 97.94 12 GLN B C 1
ATOM 863 O O . GLN B 1 12 ? -6.023 13.992 -10.773 1 97.94 12 GLN B O 1
ATOM 868 N N . GLU B 1 13 ? -6.586 15.336 -12.477 1 95.75 13 GLU B N 1
ATOM 869 C CA . GLU B 1 13 ? -6.055 14.43 -13.484 1 95.75 13 GLU B CA 1
ATOM 870 C C . GLU B 1 13 ? -4.562 14.18 -13.273 1 95.75 13 GLU B C 1
ATOM 872 O O . GLU B 1 13 ? -3.801 15.117 -13.023 1 95.75 13 GLU B O 1
ATOM 877 N N . GLY B 1 14 ? -4.152 12.891 -13.32 1 91 14 GLY B N 1
ATOM 878 C CA . GLY B 1 14 ? -2.744 12.562 -13.172 1 91 14 GLY B CA 1
ATOM 879 C C . GLY B 1 14 ? -2.33 12.336 -11.734 1 91 14 GLY B C 1
ATOM 880 O O . GLY B 1 14 ? -1.191 11.945 -11.461 1 91 14 GLY B O 1
ATOM 881 N N . ASP B 1 15 ? -3.293 12.539 -10.805 1 93.06 15 ASP B N 1
ATOM 882 C CA . ASP B 1 15 ? -2.994 12.336 -9.391 1 93.06 15 ASP B CA 1
ATOM 883 C C . ASP B 1 15 ? -2.807 10.852 -9.07 1 93.06 15 ASP B C 1
ATOM 885 O O . ASP B 1 15 ? -3.43 10 -9.703 1 93.06 15 ASP B O 1
ATOM 889 N N . TYR B 1 16 ? -1.89 10.57 -8.211 1 92.31 16 TYR B N 1
ATOM 890 C CA . TYR B 1 16 ? -1.781 9.297 -7.512 1 92.31 16 TYR B CA 1
ATOM 891 C C . TYR B 1 16 ? -1.521 9.508 -6.023 1 92.31 16 TYR B C 1
ATOM 893 O O . TYR B 1 16 ? -1.233 10.625 -5.594 1 92.31 16 TYR B O 1
ATOM 901 N N . CYS B 1 17 ? -1.636 8.531 -5.254 1 93.12 17 CYS B N 1
ATOM 902 C CA . CYS B 1 17 ? -1.728 8.695 -3.807 1 93.12 17 CYS B CA 1
ATOM 903 C C . CYS B 1 17 ? -0.451 9.305 -3.242 1 93.12 17 CYS B C 1
ATOM 905 O O . CYS B 1 17 ? -0.505 10.25 -2.453 1 93.12 17 CYS B O 1
ATOM 907 N N . ASP B 1 18 ? 0.713 8.82 -3.611 1 94.12 18 ASP B N 1
ATOM 908 C CA . ASP B 1 18 ? 1.961 9.359 -3.084 1 94.12 18 ASP B CA 1
ATOM 909 C C . ASP B 1 18 ? 2.139 10.82 -3.496 1 94.12 18 ASP B C 1
ATOM 911 O O . ASP B 1 18 ? 2.66 11.633 -2.727 1 94.12 18 ASP B O 1
ATOM 915 N N . LYS B 1 19 ? 1.756 11.125 -4.742 1 94.06 19 LYS B N 1
ATOM 916 C CA . LYS B 1 19 ? 1.821 12.5 -5.215 1 94.06 19 LYS B CA 1
ATOM 917 C C . LYS B 1 19 ? 0.918 13.406 -4.387 1 94.06 19 LYS B C 1
ATOM 919 O O . LYS B 1 19 ? 1.332 14.492 -3.971 1 94.06 19 LYS B O 1
ATOM 924 N N . ILE B 1 20 ? -0.295 12.961 -4.16 1 96.62 20 ILE B N 1
ATOM 925 C CA . ILE B 1 20 ? -1.242 13.719 -3.352 1 96.62 20 ILE B CA 1
ATOM 926 C C . ILE B 1 20 ? -0.703 13.875 -1.932 1 96.62 20 ILE B C 1
ATOM 928 O O . ILE B 1 20 ? -0.725 14.977 -1.367 1 96.62 20 ILE B O 1
ATOM 932 N N . SER B 1 21 ? -0.234 12.789 -1.381 1 97.19 21 SER B N 1
ATOM 933 C CA . SER B 1 21 ? 0.299 12.789 -0.023 1 97.19 21 SER B CA 1
ATOM 934 C C . SER B 1 21 ? 1.445 13.789 0.122 1 97.19 21 SER B C 1
ATOM 936 O O . SER B 1 21 ? 1.467 14.586 1.062 1 97.19 21 SER B O 1
ATOM 938 N N . ALA B 1 22 ? 2.363 13.766 -0.804 1 97.06 22 ALA B N 1
ATOM 939 C CA . ALA B 1 22 ? 3.529 14.641 -0.769 1 97.06 22 ALA B CA 1
ATOM 940 C C . ALA B 1 22 ? 3.115 16.109 -0.882 1 97.06 22 ALA B C 1
ATOM 942 O O . ALA B 1 22 ? 3.613 16.953 -0.142 1 97.06 22 ALA B O 1
ATOM 943 N N . ALA B 1 23 ? 2.143 16.406 -1.679 1 98 23 ALA B N 1
ATOM 944 C CA . ALA B 1 23 ? 1.743 17.766 -1.981 1 98 23 ALA B CA 1
ATOM 945 C C . ALA B 1 23 ? 0.922 18.375 -0.841 1 98 23 ALA B C 1
ATOM 947 O O . ALA B 1 23 ? 0.767 19.594 -0.752 1 98 23 ALA B O 1
ATOM 948 N N . ASN B 1 24 ? 0.382 17.516 -0.006 1 98.5 24 ASN B N 1
ATOM 949 C CA . ASN B 1 24 ? -0.578 18.031 0.965 1 98.5 24 ASN B CA 1
ATOM 950 C C . ASN B 1 24 ? -0.156 17.703 2.395 1 98.5 24 ASN B C 1
ATOM 952 O O . ASN B 1 24 ? -0.958 17.812 3.324 1 98.5 24 ASN B O 1
ATOM 956 N N . ASN B 1 25 ? 1.004 17.203 2.588 1 97.88 25 ASN B N 1
ATOM 957 C CA . ASN B 1 25 ? 1.546 16.906 3.908 1 97.88 25 ASN B CA 1
ATOM 958 C C . ASN B 1 25 ? 0.651 15.938 4.68 1 97.88 25 ASN B C 1
ATOM 960 O O . ASN B 1 25 ? 0.278 16.203 5.82 1 97.88 25 ASN B O 1
ATOM 964 N N . VAL B 1 26 ? 0.347 14.867 4.09 1 97.81 26 VAL B N 1
ATOM 965 C CA . VAL B 1 26 ? -0.346 13.727 4.688 1 97.81 26 VAL B CA 1
ATOM 966 C C . VAL B 1 26 ? 0.385 12.438 4.336 1 97.81 26 VAL B C 1
ATOM 968 O O . VAL B 1 26 ? 0.877 12.281 3.215 1 97.81 26 VAL B O 1
ATOM 971 N N . SER B 1 27 ? 0.541 11.586 5.352 1 96.75 27 SER B N 1
ATOM 972 C CA . SER B 1 27 ? 1.232 10.344 5.023 1 96.75 27 SER B CA 1
ATOM 973 C C . SER B 1 27 ? 0.415 9.492 4.059 1 96.75 27 SER B C 1
ATOM 975 O O . SER B 1 27 ? -0.817 9.547 4.066 1 96.75 27 SER B O 1
ATOM 977 N N . THR B 1 28 ? 1.127 8.672 3.256 1 94.69 28 THR B N 1
ATOM 978 C CA . THR B 1 28 ? 0.46 7.738 2.357 1 94.69 28 THR B CA 1
ATOM 979 C C . THR B 1 28 ? -0.441 6.785 3.139 1 94.69 28 THR B C 1
ATOM 981 O O . THR B 1 28 ? -1.558 6.484 2.709 1 94.69 28 THR B O 1
ATOM 984 N N . TYR B 1 29 ? 0.018 6.418 4.301 1 93.62 29 TYR B N 1
ATOM 985 C CA . TYR B 1 29 ? -0.742 5.512 5.156 1 93.62 29 TYR B CA 1
ATOM 986 C C . TYR B 1 29 ? -2.023 6.176 5.648 1 93.62 29 TYR B C 1
ATOM 988 O O . TYR B 1 29 ? -3.107 5.598 5.543 1 93.62 29 TYR B O 1
ATOM 996 N N . GLN B 1 30 ? -1.954 7.336 6.254 1 95.06 30 GLN B N 1
ATOM 997 C CA . GLN B 1 30 ? -3.119 8.062 6.75 1 95.06 30 GLN B CA 1
ATOM 998 C C . GLN B 1 30 ? -4.137 8.297 5.637 1 95.06 30 GLN B C 1
ATOM 1000 O O . GLN B 1 30 ? -5.34 8.109 5.84 1 95.06 30 GLN B O 1
ATOM 1005 N N . LEU B 1 31 ? -3.678 8.68 4.406 1 96.06 31 LEU B N 1
ATOM 1006 C CA . LEU B 1 31 ? -4.57 8.891 3.271 1 96.06 31 LEU B CA 1
ATOM 1007 C C . LEU B 1 31 ? -5.375 7.633 2.971 1 96.06 31 LEU B C 1
ATOM 1009 O O . LEU B 1 31 ? -6.59 7.699 2.77 1 96.06 31 LEU B O 1
ATOM 1013 N N . ALA B 1 32 ? -4.707 6.547 3.002 1 92.94 32 ALA B N 1
ATOM 1014 C CA . ALA B 1 32 ? -5.363 5.273 2.713 1 92.94 32 ALA B CA 1
ATOM 1015 C C . ALA B 1 32 ? -6.363 4.91 3.809 1 92.94 32 ALA B C 1
ATOM 1017 O O . ALA B 1 32 ? -7.469 4.453 3.52 1 92.94 32 ALA B O 1
ATOM 1018 N N . VAL B 1 33 ? -5.996 5.16 5.027 1 92.5 33 VAL B N 1
ATOM 1019 C CA . VAL B 1 33 ? -6.809 4.758 6.168 1 92.5 33 VAL B CA 1
ATOM 1020 C C . VAL B 1 33 ? -8.109 5.559 6.184 1 92.5 33 VAL B C 1
ATOM 1022 O O . VAL B 1 33 ? -9.188 5.004 6.418 1 92.5 33 VAL B O 1
ATOM 1025 N N . VAL B 1 34 ? -8.055 6.812 5.875 1 94.5 34 VAL B N 1
ATOM 1026 C CA . VAL B 1 34 ? -9.211 7.68 6.051 1 94.5 34 VAL B CA 1
ATOM 1027 C C . VAL B 1 34 ? -10.055 7.68 4.777 1 94.5 34 VAL B C 1
ATOM 1029 O O . VAL B 1 34 ? -11.117 8.305 4.73 1 94.5 34 VAL B O 1
ATOM 1032 N N . ASN B 1 35 ? -9.609 6.98 3.711 1 94.88 35 ASN B N 1
ATOM 1033 C CA . ASN B 1 35 ? -10.352 6.82 2.467 1 94.88 35 ASN B CA 1
ATOM 1034 C C . ASN B 1 35 ? -10.438 5.355 2.049 1 94.88 35 ASN B C 1
ATOM 1036 O O . ASN B 1 35 ? -9.852 4.957 1.04 1 94.88 35 ASN B O 1
ATOM 1040 N N . PRO B 1 36 ? -11.219 4.621 2.707 1 90.44 36 PRO B N 1
ATOM 1041 C CA . PRO B 1 36 ? -11.25 3.176 2.469 1 90.44 36 PRO B CA 1
ATOM 1042 C C . PRO B 1 36 ? -11.773 2.816 1.081 1 90.44 36 PRO B C 1
ATOM 1044 O O . PRO B 1 36 ? -11.656 1.666 0.651 1 90.44 36 PRO B O 1
ATOM 1047 N N . SER B 1 37 ? -12.3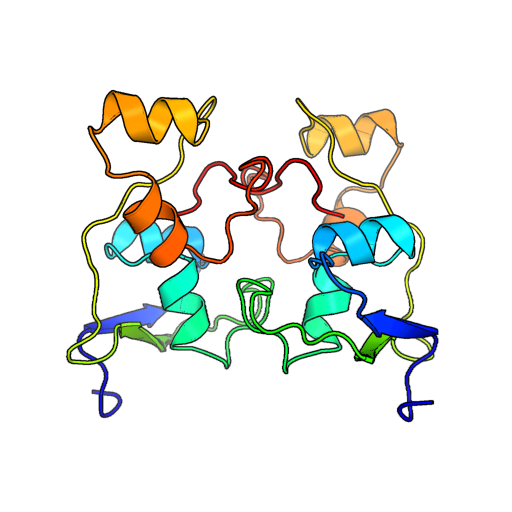05 3.83 0.393 1 90.12 37 SER B N 1
ATOM 1048 C CA . SER B 1 37 ? -12.812 3.576 -0.951 1 90.12 37 SER B CA 1
ATOM 1049 C C . SER B 1 37 ? -11.68 3.541 -1.974 1 90.12 37 SER B C 1
ATOM 1051 O O . SER B 1 37 ? -11.875 3.098 -3.107 1 90.12 37 SER B O 1
ATOM 1053 N N . ILE B 1 38 ? -10.539 4.004 -1.614 1 89.56 38 ILE B N 1
ATOM 1054 C CA . ILE B 1 38 ? -9.383 3.936 -2.496 1 89.56 38 ILE B CA 1
ATOM 1055 C C . ILE B 1 38 ? -8.836 2.508 -2.523 1 89.56 38 ILE B C 1
ATOM 1057 O O . ILE B 1 38 ? -8.617 1.9 -1.474 1 89.56 38 ILE B O 1
ATOM 1061 N N . ASP B 1 39 ? -8.664 2.062 -3.695 1 87.06 39 ASP B N 1
ATOM 1062 C CA . ASP B 1 39 ? -8.188 0.685 -3.791 1 87.06 39 ASP B CA 1
ATOM 1063 C C . ASP B 1 39 ? -6.695 0.594 -3.477 1 87.06 39 ASP B C 1
ATOM 1065 O O . ASP B 1 39 ? -6.012 1.615 -3.391 1 87.06 39 ASP B O 1
ATOM 1069 N N . PRO B 1 40 ? -6.137 -0.613 -3.182 1 82.06 40 PRO B N 1
ATOM 1070 C CA . PRO B 1 40 ? -4.742 -0.785 -2.768 1 82.06 40 PRO B CA 1
ATOM 1071 C C . PRO B 1 40 ? -3.75 -0.229 -3.787 1 82.06 40 PRO B C 1
ATOM 1073 O O . PRO B 1 40 ? -2.66 0.214 -3.414 1 82.06 40 PRO B O 1
ATOM 1076 N N . GLY B 1 41 ? -4.051 -0.119 -4.992 1 80.25 41 GLY B N 1
ATOM 1077 C CA . GLY B 1 41 ? -3.154 0.399 -6.012 1 80.25 41 GLY B CA 1
ATOM 1078 C C . GLY B 1 41 ? -3.393 1.863 -6.328 1 80.25 41 GLY B C 1
ATOM 1079 O O . GLY B 1 41 ? -2.691 2.447 -7.16 1 80.25 41 GLY B O 1
ATOM 1080 N N . CYS B 1 42 ? -4.367 2.432 -5.688 1 85.69 42 CYS B N 1
ATOM 1081 C CA . CYS B 1 42 ? -4.734 3.826 -5.91 1 85.69 42 CYS B CA 1
ATOM 1082 C C . CYS B 1 42 ? -5.141 4.059 -7.359 1 85.69 42 CYS B C 1
ATOM 1084 O O . CYS B 1 42 ? -4.961 5.156 -7.891 1 85.69 42 CYS B O 1
ATOM 1086 N N . GLY B 1 43 ? -5.594 3.102 -7.992 1 84.44 43 GLY B N 1
ATOM 1087 C CA . GLY B 1 43 ? -5.902 3.156 -9.414 1 84.44 43 GLY B CA 1
ATOM 1088 C C . GLY B 1 43 ? -7.312 3.633 -9.703 1 84.44 43 GLY B C 1
ATOM 1089 O O . GLY B 1 43 ? -7.691 3.814 -10.859 1 84.44 43 GLY B O 1
ATOM 1090 N N . ASN B 1 44 ? -8.102 3.854 -8.656 1 88.56 44 ASN B N 1
ATOM 1091 C CA . ASN B 1 44 ? -9.508 4.152 -8.875 1 88.56 44 ASN B CA 1
ATOM 1092 C C . ASN B 1 44 ? -9.844 5.594 -8.484 1 88.56 44 ASN B C 1
ATOM 1094 O O . ASN B 1 44 ? -10.992 5.906 -8.172 1 88.56 44 ASN B O 1
ATOM 1098 N N . LEU B 1 45 ? -8.773 6.352 -8.375 1 93.31 45 LEU B N 1
ATOM 1099 C CA . LEU B 1 45 ? -9.031 7.773 -8.164 1 93.31 45 LEU B CA 1
ATOM 1100 C C . LEU B 1 45 ? -9.742 8.383 -9.367 1 93.31 45 LEU B C 1
ATOM 1102 O O . LEU B 1 45 ? -9.414 8.062 -10.516 1 93.31 45 LEU B O 1
ATOM 1106 N N . LEU B 1 46 ? -10.688 9.203 -9.117 1 95.19 46 LEU B N 1
ATOM 1107 C CA . LEU B 1 46 ? -11.422 9.898 -10.172 1 95.19 46 LEU B CA 1
ATOM 1108 C C . LEU B 1 46 ? -11.273 11.406 -10.031 1 95.19 46 LEU B C 1
ATOM 1110 O O . LEU B 1 46 ? -11.508 11.961 -8.953 1 95.19 46 LEU B O 1
ATOM 1114 N N . PRO B 1 47 ? -10.797 12.039 -11.164 1 97.12 47 PRO B N 1
ATOM 1115 C CA . PRO B 1 47 ? -10.781 13.508 -11.086 1 97.12 47 PRO B CA 1
ATOM 1116 C C . PRO B 1 47 ? -12.102 14.086 -10.602 1 97.12 47 PRO B C 1
ATOM 1118 O O . PRO B 1 47 ? -13.172 13.625 -11.016 1 97.12 47 PRO B O 1
ATOM 1121 N N . GLY B 1 48 ? -12.016 15.031 -9.664 1 97.94 48 GLY B N 1
ATOM 1122 C CA . GLY B 1 48 ? -13.219 15.633 -9.102 1 97.94 48 GLY B CA 1
ATOM 1123 C C . GLY B 1 48 ? -13.648 14.992 -7.801 1 97.94 48 GLY B C 1
ATOM 1124 O O . GLY B 1 48 ? -14.453 15.562 -7.055 1 97.94 48 GLY B O 1
ATOM 1125 N N . GLN B 1 49 ? -13.117 13.867 -7.508 1 97 49 GLN B N 1
ATOM 1126 C CA . GLN B 1 49 ? -13.398 13.172 -6.254 1 97 49 GLN B CA 1
ATOM 1127 C C . GLN B 1 49 ? -12.797 13.914 -5.066 1 97 49 GLN B C 1
ATOM 1129 O O . GLN B 1 49 ? -11.672 14.414 -5.148 1 97 49 GLN B O 1
ATOM 1134 N N . THR B 1 50 ? -13.531 13.984 -4.039 1 97.25 50 THR B N 1
ATOM 1135 C CA . THR B 1 50 ? -13.008 14.617 -2.832 1 97.25 50 THR B CA 1
ATOM 1136 C C . THR B 1 50 ? -12.469 13.57 -1.864 1 97.25 50 THR B C 1
ATOM 1138 O O . THR B 1 50 ? -13.156 12.602 -1.538 1 97.25 50 THR B O 1
ATOM 1141 N N . LEU B 1 51 ? -11.258 13.82 -1.422 1 97.62 51 LEU B N 1
ATOM 1142 C CA . LEU B 1 51 ? -10.602 12.938 -0.465 1 97.62 51 LEU B CA 1
ATOM 1143 C C . LEU B 1 51 ? -10.461 13.617 0.893 1 97.62 51 LEU B C 1
ATOM 1145 O O . LEU B 1 51 ? -10.25 14.828 0.966 1 97.62 51 LEU B O 1
ATOM 1149 N N . CYS B 1 52 ? -10.602 12.797 1.908 1 97.88 52 CYS B N 1
ATOM 1150 C CA . CYS B 1 52 ? -10.195 13.227 3.242 1 97.88 52 CYS B CA 1
ATOM 1151 C C . CYS B 1 52 ? -8.695 13.07 3.434 1 97.88 52 CYS B C 1
ATOM 1153 O O . CYS B 1 52 ? -8.125 12.023 3.111 1 97.88 52 CYS B O 1
ATOM 1155 N N . LEU B 1 53 ? -8.023 14.07 3.879 1 97.94 53 LEU B N 1
ATOM 1156 C CA . LEU B 1 53 ? -6.586 14 4.102 1 97.94 53 LEU B CA 1
ATOM 1157 C C . LEU B 1 53 ? -6.273 13.625 5.547 1 97.94 53 LEU B C 1
ATOM 1159 O O . LEU B 1 53 ? -5.199 13.094 5.836 1 97.94 53 LEU B O 1
ATOM 1163 N N . GLY B 1 54 ? -7.09 13.875 6.453 1 97.31 54 GLY B N 1
ATOM 1164 C CA . GLY B 1 54 ? -7.004 13.539 7.867 1 97.31 54 GLY B CA 1
ATOM 1165 C C . GLY B 1 54 ? -8.266 13.883 8.641 1 97.31 54 GLY B C 1
ATOM 1166 O O . GLY B 1 54 ? -8.93 14.875 8.344 1 97.31 54 GLY B O 1
ATOM 1167 N N . ASN B 1 55 ? -8.547 13.07 9.586 1 96.25 55 ASN B N 1
ATOM 1168 C CA . ASN B 1 55 ? -9.711 13.312 10.43 1 96.25 55 ASN B CA 1
ATOM 1169 C C . ASN B 1 55 ? -9.445 14.445 11.43 1 96.25 55 ASN B C 1
ATOM 1171 O O . ASN B 1 55 ? -8.312 14.633 11.875 1 96.25 55 ASN B O 1
ATOM 1175 N N . THR B 1 56 ? -10.547 15.133 11.695 1 96.12 56 THR B N 1
ATOM 1176 C CA . THR B 1 56 ? -10.445 16.156 12.727 1 96.12 56 THR B CA 1
ATOM 1177 C C . THR B 1 56 ? -9.922 15.562 14.031 1 96.12 56 THR B C 1
ATOM 1179 O O . THR B 1 56 ? -10.414 14.523 14.484 1 96.12 56 THR B O 1
ATOM 1182 N N . GLY B 1 57 ? -8.859 16.156 14.57 1 94.44 57 GLY B N 1
ATOM 1183 C CA . GLY B 1 57 ? -8.273 15.664 15.805 1 94.44 57 GLY B CA 1
ATOM 1184 C C . GLY B 1 57 ? -7.215 14.602 15.578 1 94.44 57 GLY B C 1
ATOM 1185 O O . GLY B 1 57 ? -6.465 14.258 16.5 1 94.44 57 GLY B O 1
ATOM 1186 N N . GLU B 1 58 ? -7.066 14.07 14.469 1 93.25 58 GLU B N 1
ATOM 1187 C CA . GLU B 1 58 ? -6.117 13.016 14.125 1 93.25 58 GLU B CA 1
ATOM 1188 C C . GLU B 1 58 ? -5.438 13.305 12.789 1 93.25 58 GLU B C 1
ATOM 1190 O O . GLU B 1 58 ? -5.285 12.406 11.953 1 93.25 58 GLU B O 1
ATOM 1195 N N . ASP B 1 59 ? -5.176 14.578 12.5 1 94.81 59 ASP B N 1
ATOM 1196 C CA . ASP B 1 59 ? -4.531 14.992 11.25 1 94.81 59 ASP B CA 1
ATOM 1197 C C . ASP B 1 59 ? -3.053 15.297 11.477 1 94.81 59 ASP B C 1
ATOM 1199 O O . ASP B 1 59 ? -2.686 16.438 11.781 1 94.81 59 ASP B O 1
ATOM 1203 N N . CYS B 1 60 ? -2.219 14.273 11.297 1 92.62 60 CYS B N 1
ATOM 1204 C CA . CYS B 1 60 ? -0.779 14.5 11.352 1 92.62 60 CYS B CA 1
ATOM 1205 C C . CYS B 1 60 ? -0.266 15.055 10.023 1 92.62 60 CYS B C 1
ATOM 1207 O O . CYS B 1 60 ? -0.395 14.406 8.984 1 92.62 60 CYS B O 1
ATOM 1209 N N . SER B 1 61 ? 0.334 16.203 10.078 1 94.81 61 SER B N 1
ATOM 1210 C CA . SER B 1 61 ? 0.755 16.859 8.844 1 94.81 61 SER B CA 1
ATOM 1211 C C . SER B 1 61 ? 2.27 17.031 8.797 1 94.81 61 SER B C 1
ATOM 1213 O O . SER B 1 61 ? 2.797 17.703 7.906 1 94.81 61 SER B O 1
ATOM 1215 N N . GLN B 1 62 ? 2.982 16.547 9.812 1 94 62 GLN B N 1
ATOM 1216 C CA . GLN B 1 62 ? 4.438 16.484 9.734 1 94 62 GLN B CA 1
ATOM 1217 C C . GLN B 1 62 ? 4.898 15.219 9.016 1 94 62 GLN B C 1
ATOM 1219 O O . GLN B 1 62 ? 4.805 14.117 9.562 1 94 62 GLN B O 1
ATOM 1224 N N . THR B 1 63 ? 5.375 15.453 7.844 1 97.06 63 THR B N 1
ATOM 1225 C CA . THR B 1 63 ? 5.664 14.281 7.016 1 97.06 63 THR B CA 1
ATOM 1226 C C . THR B 1 63 ? 7.066 14.375 6.418 1 97.06 63 THR B C 1
ATOM 1228 O O . THR B 1 63 ? 7.699 15.438 6.469 1 97.06 63 THR B O 1
ATOM 1231 N N . TYR B 1 64 ? 7.57 13.312 5.988 1 97 64 TYR B N 1
ATOM 1232 C CA . TYR B 1 64 ? 8.797 13.125 5.219 1 97 64 TYR B CA 1
ATOM 1233 C C . TYR B 1 64 ? 8.555 12.211 4.027 1 97 64 TYR B C 1
ATOM 1235 O O . TYR B 1 64 ? 7.867 11.188 4.148 1 97 64 TYR B O 1
ATOM 1243 N N . GLN B 1 65 ? 9.016 12.617 2.889 1 96.56 65 GLN B N 1
ATOM 1244 C CA . GLN B 1 65 ? 8.93 11.789 1.693 1 96.56 65 GLN B CA 1
ATOM 1245 C C . GLN B 1 65 ? 10.211 10.984 1.483 1 96.56 65 GLN B C 1
ATOM 1247 O O . GLN B 1 65 ? 11.297 11.562 1.366 1 96.56 65 GLN B O 1
ATOM 1252 N N . VAL B 1 66 ? 10.109 9.703 1.399 1 95.12 66 VAL B N 1
ATOM 1253 C CA . VAL B 1 66 ? 11.242 8.797 1.264 1 95.12 66 VAL B CA 1
ATOM 1254 C C . VAL B 1 66 ? 12.016 9.125 -0.012 1 95.12 66 VAL B C 1
ATOM 1256 O O . VAL B 1 66 ? 11.422 9.344 -1.067 1 95.12 66 VAL B O 1
ATOM 1259 N N . GLN B 1 67 ? 13.312 9.219 0.157 1 93.19 67 GLN B N 1
ATOM 1260 C CA . GLN B 1 67 ? 14.211 9.523 -0.947 1 93.19 67 GLN B CA 1
ATOM 1261 C C . GLN B 1 67 ? 15.047 8.312 -1.326 1 93.19 67 GLN B C 1
ATOM 1263 O O . GLN B 1 67 ? 15.07 7.312 -0.602 1 93.19 67 GLN B O 1
ATOM 1268 N N . ALA B 1 68 ? 15.602 8.398 -2.537 1 89.12 68 ALA B N 1
ATOM 1269 C CA . ALA B 1 68 ? 16.531 7.355 -2.961 1 89.12 68 ALA B CA 1
ATOM 1270 C C . ALA B 1 68 ? 17.594 7.098 -1.895 1 89.12 68 ALA B C 1
ATOM 1272 O O . ALA B 1 68 ? 18.109 8.031 -1.288 1 89.12 68 ALA B O 1
ATOM 1273 N N . ASP B 1 69 ? 17.875 5.836 -1.536 1 88.94 69 ASP B N 1
ATOM 1274 C CA . ASP B 1 69 ? 18.938 5.379 -0.646 1 88.94 69 ASP B CA 1
ATOM 1275 C C . ASP B 1 69 ? 18.547 5.555 0.818 1 88.94 69 ASP B C 1
ATOM 1277 O O . ASP B 1 69 ? 19.359 5.32 1.717 1 88.94 69 ASP B O 1
ATOM 1281 N N . ASP B 1 70 ? 17.375 5.93 1.037 1 91.75 70 ASP B N 1
ATOM 1282 C CA . ASP B 1 70 ? 16.891 6.016 2.414 1 91.75 70 ASP B CA 1
ATOM 1283 C C . ASP B 1 70 ? 16.734 4.625 3.031 1 91.75 70 ASP B C 1
ATOM 1285 O O . ASP B 1 70 ? 16.344 3.682 2.352 1 91.75 70 ASP B O 1
ATOM 1289 N N . THR B 1 71 ? 17.094 4.555 4.254 1 90.94 71 THR B N 1
ATOM 1290 C CA . THR B 1 71 ? 16.719 3.482 5.164 1 90.94 71 THR B CA 1
ATOM 1291 C C . THR B 1 71 ? 16.062 4.051 6.422 1 90.94 71 THR B C 1
ATOM 1293 O O . THR B 1 71 ? 16.188 5.246 6.707 1 90.94 71 THR B O 1
ATOM 1296 N N . CYS B 1 72 ? 15.305 3.176 7.105 1 92.56 72 CYS B N 1
ATOM 1297 C CA . CYS B 1 72 ? 14.719 3.68 8.344 1 92.56 72 CYS B CA 1
ATOM 1298 C C . CYS B 1 72 ? 15.797 4.199 9.281 1 92.56 72 CYS B C 1
ATOM 1300 O O . CYS B 1 72 ? 15.625 5.238 9.922 1 92.56 72 CYS B O 1
ATOM 1302 N N . GLU B 1 73 ? 16.891 3.461 9.336 1 92.31 73 GLU B N 1
ATOM 1303 C CA . GLU B 1 73 ? 17.984 3.885 10.195 1 92.31 73 GLU B CA 1
ATOM 1304 C C . GLU B 1 73 ? 18.5 5.262 9.797 1 92.31 73 GLU B C 1
ATOM 1306 O O . GLU B 1 73 ? 18.703 6.133 10.648 1 92.31 73 GLU B O 1
ATOM 1311 N N . ARG B 1 74 ? 18.719 5.465 8.555 1 94.25 74 ARG B N 1
ATOM 1312 C CA . ARG B 1 74 ? 19.234 6.742 8.07 1 94.25 74 ARG B CA 1
ATOM 1313 C C . ARG B 1 74 ? 18.219 7.859 8.305 1 94.25 74 ARG B C 1
ATOM 1315 O O . ARG B 1 74 ? 18.594 8.969 8.695 1 94.25 74 ARG B O 1
ATOM 1322 N N . ILE B 1 75 ? 16.969 7.598 8.094 1 94.62 75 ILE B N 1
ATOM 1323 C CA . ILE B 1 75 ? 15.93 8.602 8.273 1 94.62 75 ILE B CA 1
ATOM 1324 C C . ILE B 1 75 ? 15.852 9 9.75 1 94.62 75 ILE B C 1
ATOM 1326 O O . ILE B 1 75 ? 15.82 10.195 10.07 1 94.62 75 ILE B O 1
ATOM 1330 N N . ILE B 1 76 ? 15.859 8 10.602 1 94.44 76 ILE B N 1
ATOM 1331 C CA . ILE B 1 76 ? 15.781 8.242 12.039 1 94.44 76 ILE B CA 1
ATOM 1332 C C . ILE B 1 76 ? 16.969 9.102 12.477 1 94.44 76 ILE B C 1
ATOM 1334 O O . ILE B 1 76 ? 16.781 10.102 13.172 1 94.44 76 ILE B O 1
ATOM 1338 N N . THR B 1 77 ? 18.141 8.75 12.078 1 96.06 77 THR B N 1
ATOM 1339 C CA . THR B 1 77 ? 19.359 9.43 12.477 1 96.06 77 THR B CA 1
ATOM 1340 C C . THR B 1 77 ? 19.406 10.844 11.898 1 96.06 77 THR B C 1
ATOM 1342 O O . THR B 1 77 ? 19.672 11.805 12.625 1 96.06 77 THR B O 1
ATOM 1345 N N . ASN B 1 78 ? 19.125 10.992 10.648 1 96.38 78 ASN B N 1
ATOM 1346 C CA . ASN B 1 78 ? 19.25 12.266 9.953 1 96.38 78 ASN B CA 1
ATOM 1347 C C . ASN B 1 78 ? 18.219 13.281 10.453 1 96.38 78 ASN B C 1
ATOM 1349 O O . ASN B 1 78 ? 18.469 14.492 10.398 1 96.38 78 ASN B O 1
ATOM 1353 N N . HIS B 1 79 ? 17.125 12.766 10.922 1 95.88 79 HIS B N 1
ATOM 1354 C CA . HIS B 1 79 ? 16.062 13.695 11.289 1 95.88 79 HIS B CA 1
ATOM 1355 C C . HIS B 1 79 ? 15.812 13.688 12.797 1 95.88 79 HIS B C 1
ATOM 1357 O O . HIS B 1 79 ? 14.883 14.328 13.281 1 95.88 79 HIS B O 1
ATOM 1363 N N . GLY B 1 80 ? 16.594 12.93 13.508 1 96 80 GLY B N 1
ATOM 1364 C CA . GLY B 1 80 ? 16.5 12.906 14.953 1 96 80 GLY B CA 1
ATOM 1365 C C . GLY B 1 80 ? 15.164 12.414 15.461 1 96 80 GLY B C 1
ATOM 1366 O O . GLY B 1 80 ? 14.586 13 16.375 1 96 80 GLY B O 1
ATOM 1367 N N . LEU B 1 81 ? 14.688 11.383 14.859 1 94.25 81 LEU B N 1
ATOM 1368 C CA . LEU B 1 81 ? 13.367 10.875 15.203 1 94.25 81 LEU B CA 1
ATOM 1369 C C . LEU B 1 81 ? 13.445 9.844 16.328 1 94.25 81 LEU B C 1
ATOM 1371 O O . LEU B 1 81 ? 14.461 9.156 16.469 1 94.25 81 LEU B O 1
ATOM 1375 N N . ASN B 1 82 ? 12.391 9.828 17.125 1 95.06 82 ASN B N 1
ATOM 1376 C CA . ASN B 1 82 ? 12.18 8.688 18 1 95.06 82 ASN B CA 1
ATOM 1377 C C . ASN B 1 82 ? 11.695 7.461 17.234 1 95.06 82 ASN B C 1
ATOM 1379 O O . ASN B 1 82 ? 10.617 7.477 16.641 1 95.06 82 ASN B O 1
ATOM 1383 N N . SER B 1 83 ? 12.492 6.422 17.281 1 91.81 83 SER B N 1
ATOM 1384 C CA . SER B 1 83 ? 12.203 5.234 16.484 1 91.81 83 SER B CA 1
ATOM 1385 C C . SER B 1 83 ? 10.859 4.621 16.859 1 91.81 83 SER B C 1
ATOM 1387 O O . SER B 1 83 ? 10.086 4.215 15.984 1 91.81 83 SER B O 1
ATOM 1389 N N . THR B 1 84 ? 10.562 4.508 18.062 1 93.25 84 THR B N 1
ATOM 1390 C CA . THR B 1 84 ? 9.305 3.941 18.531 1 93.25 84 THR B CA 1
ATOM 1391 C C . THR B 1 84 ? 8.117 4.723 17.969 1 93.25 84 THR B C 1
ATOM 1393 O O . THR B 1 84 ? 7.164 4.129 17.469 1 93.25 84 THR B O 1
ATOM 1396 N N . LEU B 1 85 ? 8.172 6 17.984 1 91.19 85 LEU B N 1
ATOM 1397 C CA . LEU B 1 85 ? 7.09 6.848 17.5 1 91.19 85 LEU B CA 1
ATOM 1398 C C . LEU B 1 85 ? 6.957 6.734 15.984 1 91.19 85 LEU B C 1
ATOM 1400 O O . LEU B 1 85 ? 5.844 6.734 15.453 1 91.19 85 LEU B O 1
ATOM 1404 N N . LEU B 1 86 ? 8.086 6.637 15.289 1 91.5 86 LEU B N 1
ATOM 1405 C CA . LEU B 1 86 ? 8.055 6.484 13.836 1 91.5 86 LEU B CA 1
ATOM 1406 C C . LEU B 1 86 ? 7.258 5.246 13.445 1 91.5 86 LEU B C 1
ATOM 1408 O O . LEU B 1 86 ? 6.355 5.324 12.609 1 91.5 86 LEU B O 1
ATOM 1412 N N . PHE B 1 87 ? 7.492 4.137 14.133 1 89.94 87 PHE B N 1
ATOM 1413 C CA . PHE B 1 87 ? 6.867 2.877 13.742 1 89.94 87 PHE B CA 1
ATOM 1414 C C . PHE B 1 87 ? 5.43 2.809 14.234 1 89.94 87 PHE B C 1
ATOM 1416 O O . PHE B 1 87 ? 4.57 2.219 13.578 1 89.94 87 PHE B O 1
ATOM 1423 N N . THR B 1 88 ? 5.121 3.459 15.344 1 89.38 88 THR B N 1
ATOM 1424 C CA . THR B 1 88 ? 3.75 3.541 15.828 1 89.38 88 THR B CA 1
ATOM 1425 C C . THR B 1 88 ? 2.883 4.352 14.867 1 89.38 88 THR B C 1
ATOM 1427 O O . THR B 1 88 ? 1.729 3.996 14.617 1 89.38 88 THR B O 1
ATOM 1430 N N . ASN B 1 89 ? 3.52 5.371 14.305 1 89.38 89 ASN B N 1
ATOM 1431 C CA . ASN B 1 89 ? 2.791 6.266 13.406 1 89.38 89 ASN B CA 1
ATOM 1432 C C . ASN B 1 89 ? 2.723 5.711 11.992 1 89.38 89 ASN B C 1
ATOM 1434 O O . ASN B 1 89 ? 1.929 6.18 11.172 1 89.38 89 ASN B O 1
ATOM 1438 N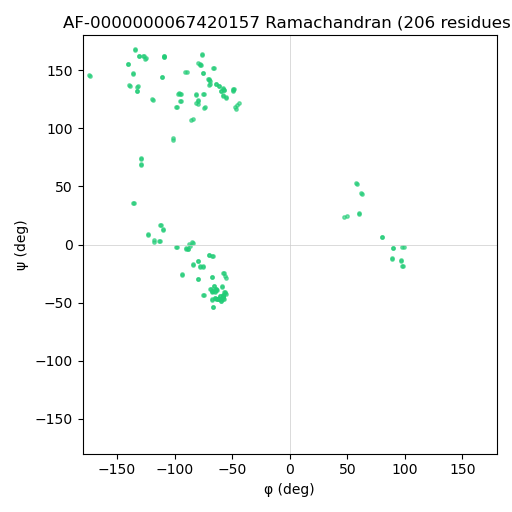 N . ASN B 1 90 ? 3.588 4.77 11.727 1 91.25 90 ASN B N 1
ATOM 1439 C CA . ASN B 1 90 ? 3.662 4.141 10.414 1 91.25 90 ASN B CA 1
ATOM 1440 C C . ASN B 1 90 ? 3.629 2.617 10.516 1 91.25 90 ASN B C 1
ATOM 1442 O O . ASN B 1 90 ? 4.59 1.943 10.141 1 91.25 90 ASN B O 1
ATOM 1446 N N . PRO B 1 91 ? 2.537 2.086 10.891 1 87.94 91 PRO B N 1
ATOM 1447 C CA . PRO B 1 91 ? 2.48 0.656 11.203 1 87.94 91 PRO B CA 1
ATOM 1448 C C . PRO B 1 91 ? 2.615 -0.225 9.969 1 87.94 91 PRO B C 1
ATOM 1450 O O . PRO B 1 91 ? 2.807 -1.438 10.086 1 87.94 91 PRO B O 1
ATOM 1453 N N . GLN B 1 92 ? 2.574 0.381 8.789 1 87.75 92 GLN B N 1
ATOM 1454 C CA . GLN B 1 92 ? 2.748 -0.371 7.547 1 87.75 92 GLN B CA 1
ATOM 1455 C C . GLN B 1 92 ? 4.211 -0.743 7.332 1 87.75 92 GLN B C 1
ATOM 1457 O O . GLN B 1 92 ? 4.527 -1.572 6.477 1 87.75 92 GLN B O 1
ATOM 1462 N N . ILE B 1 93 ? 5.074 -0.02 8.031 1 88.75 93 ILE B N 1
ATOM 1463 C CA . ILE B 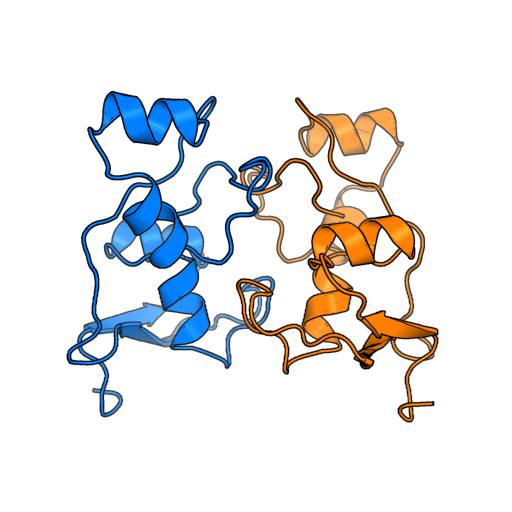1 93 ? 6.492 -0.318 7.891 1 88.75 93 ILE B CA 1
ATOM 1464 C C . ILE B 1 93 ? 6.855 -1.537 8.734 1 88.75 93 ILE B C 1
ATOM 1466 O O . ILE B 1 93 ? 6.609 -1.557 9.945 1 88.75 93 ILE B O 1
ATOM 1470 N N . HIS B 1 94 ? 7.445 -2.545 7.992 1 80.12 94 HIS B N 1
ATOM 1471 C CA . HIS B 1 94 ? 7.844 -3.752 8.703 1 80.12 94 HIS B CA 1
ATOM 1472 C C . HIS B 1 94 ? 9.148 -3.539 9.469 1 80.12 94 HIS B C 1
ATOM 1474 O O . HIS B 1 94 ? 9.922 -2.643 9.133 1 80.12 94 HIS B O 1
ATOM 1480 N N . GLN B 1 95 ? 9.297 -4.301 10.461 1 67.5 95 GLN B N 1
ATOM 1481 C CA . GLN B 1 95 ? 10.406 -4.109 11.391 1 67.5 95 GLN B CA 1
ATOM 1482 C C . GLN B 1 95 ? 11.742 -4.109 10.664 1 67.5 95 GLN B C 1
ATOM 1484 O O . GLN B 1 95 ? 12.648 -3.35 11.016 1 67.5 95 GLN B O 1
ATOM 1489 N N . ALA B 1 96 ? 11.82 -4.805 9.562 1 70.69 96 ALA B N 1
ATOM 1490 C CA . ALA B 1 96 ? 13.109 -4.789 8.875 1 70.69 96 ALA B CA 1
ATOM 1491 C C . ALA B 1 96 ? 13.242 -3.564 7.973 1 70.69 96 ALA B C 1
ATOM 1493 O O . ALA B 1 96 ? 14.32 -3.289 7.438 1 70.69 96 ALA B O 1
ATOM 1494 N N . CYS B 1 97 ? 12.18 -2.707 7.973 1 76 97 CYS B N 1
ATOM 1495 C CA . CYS B 1 97 ? 12.141 -1.448 7.238 1 76 97 CYS B CA 1
ATOM 1496 C C . CYS B 1 97 ? 12.57 -1.647 5.789 1 76 97 CYS B C 1
ATOM 1498 O O . CYS B 1 97 ? 13.195 -0.77 5.195 1 76 97 CYS B O 1
ATOM 1500 N N . GLU B 1 98 ? 12.43 -2.822 5.297 1 78.81 98 GLU B N 1
ATOM 1501 C CA . GLU B 1 98 ? 12.852 -3.104 3.932 1 78.81 98 GLU B CA 1
ATOM 1502 C C . GLU B 1 98 ? 11.75 -2.781 2.93 1 78.81 98 GLU B C 1
ATOM 1504 O O . GLU B 1 98 ? 11.984 -2.768 1.72 1 78.81 98 GLU B O 1
ATOM 1509 N N . ASN B 1 99 ? 10.609 -2.328 3.553 1 86.75 99 ASN B N 1
ATOM 1510 C CA . ASN B 1 99 ? 9.492 -2.207 2.627 1 86.75 99 ASN B CA 1
ATOM 1511 C C . ASN B 1 99 ? 9.133 -0.746 2.363 1 86.75 99 ASN B C 1
ATOM 1513 O O . ASN B 1 99 ? 8.031 -0.443 1.9 1 86.75 99 ASN B O 1
ATOM 1517 N N . ILE B 1 100 ? 9.992 0.21 2.775 1 91.19 100 ILE B N 1
ATOM 1518 C CA . ILE B 1 100 ? 9.75 1.588 2.363 1 91.19 100 ILE B CA 1
ATOM 1519 C C . ILE B 1 100 ? 10.18 1.78 0.913 1 91.19 100 ILE B C 1
ATOM 1521 O O . ILE B 1 100 ? 11.047 1.05 0.415 1 91.19 100 ILE B O 1
ATOM 1525 N N . TYR B 1 101 ? 9.625 2.732 0.192 1 90 101 TYR B N 1
ATOM 1526 C CA . TYR B 1 101 ? 9.961 2.951 -1.211 1 90 101 TYR B CA 1
ATOM 1527 C C . TYR B 1 101 ? 10.031 4.441 -1.529 1 90 101 TYR B C 1
ATOM 1529 O O . TYR B 1 101 ? 9.43 5.262 -0.828 1 90 101 TYR B O 1
ATOM 1537 N N . ILE B 1 102 ? 10.758 4.746 -2.518 1 89.69 102 ILE B N 1
ATOM 1538 C CA . ILE B 1 102 ? 10.953 6.133 -2.936 1 89.69 102 ILE B CA 1
ATOM 1539 C C . ILE B 1 102 ? 9.594 6.766 -3.252 1 89.69 102 ILE B C 1
ATOM 1541 O O . ILE B 1 102 ? 8.789 6.18 -3.973 1 89.69 102 ILE B O 1
ATOM 1545 N N . GLY B 1 103 ? 9.328 7.969 -2.633 1 92.31 103 GLY B N 1
ATOM 1546 C CA . GLY B 1 103 ? 8.094 8.688 -2.891 1 92.31 103 GLY B CA 1
ATOM 1547 C C . GLY B 1 103 ? 7.031 8.445 -1.833 1 92.31 103 GLY B C 1
ATOM 1548 O O . GLY B 1 103 ? 6.047 9.188 -1.753 1 92.31 103 GLY B O 1
ATOM 1549 N N . GLU B 1 104 ? 7.25 7.367 -1.099 1 93.88 104 GLU B N 1
ATOM 1550 C CA . GLU B 1 104 ? 6.336 7.148 0.018 1 93.88 104 GLU B CA 1
ATOM 1551 C C . GLU B 1 104 ? 6.41 8.289 1.025 1 93.88 104 GLU B C 1
ATOM 1553 O O . GLU B 1 104 ? 7.496 8.789 1.33 1 93.88 104 GLU B O 1
ATOM 1558 N N . VAL B 1 105 ? 5.223 8.656 1.432 1 94.88 105 VAL B N 1
ATOM 1559 C CA . VAL B 1 105 ? 5.191 9.734 2.412 1 94.88 105 VAL B CA 1
ATOM 1560 C C . VAL B 1 105 ? 4.883 9.172 3.797 1 94.88 105 VAL B C 1
ATOM 1562 O O . VAL B 1 105 ? 3.953 8.375 3.957 1 94.88 105 VAL B O 1
#

Solvent-accessible surface area (backbone atoms only — not comparable to full-atom values): 12045 Å² total; per-residue (Å²): 125,68,85,64,42,63,42,69,47,65,41,48,84,90,65,40,59,41,60,51,15,61,75,64,36,21,32,37,62,52,33,46,66,65,31,74,83,55,47,95,38,42,72,69,74,45,66,70,39,76,42,42,47,23,38,58,95,62,60,68,53,85,66,62,65,40,47,88,90,63,38,60,68,54,51,30,64,76,64,68,50,58,64,70,58,52,44,70,76,36,55,52,54,46,92,82,42,50,58,63,28,38,49,41,45,125,69,86,62,42,64,41,71,46,65,40,49,85,90,64,39,58,40,60,51,17,61,76,63,34,21,29,37,61,52,33,44,65,65,30,74,83,55,47,96,38,41,70,71,73,47,65,70,38,75,39,44,47,23,38,58,96,62,59,68,52,86,67,61,64,40,47,87,90,64,38,58,66,54,51,32,63,77,65,69,50,59,65,69,59,54,43,70,75,36,56,52,54,47,93,82,40,49,58,61,29,37,48,41,46

Foldseek 3Di:
DPPQFPDKDFDAPPDAQLNVCVVQQAFSVQQCVQCVVQDPRSPPDDGRDMGRRHGVVGRHRHDDFDAPPDAPVNVCVVVVHDSVVVCVVPVVQDPVSPPDDGSGD/DPPQFPDKDFDAPPDAQLNVCVVQQAFSVQQCVQCVVQDPRSPPDDGRDMGRRHGVVGRHRHDDFDAPPDAPVCVCVVVVDDSVVVCVVPVVQDPRSPPDDGSGD

InterPro domains:
  IPR018392 LysM domain [PF01476] (9-53)
  IPR018392 LysM domain [PF01476] (64-104)
  IPR018392 LysM domain [PS51782] (7-53)
  IPR018392 LysM domain [PS51782] (62-105)
  IPR018392 LysM domain [SM00257] (8-54)
  IPR018392 LysM domain [SM00257] (63-105)
  IPR018392 LysM domain [cd00118] (7-53)
  IPR018392 LysM domain [cd00118] (62-105)
  IPR036779 LysM domain superfamily [G3DSA:3.10.350.10] (5-53)
  IPR036779 LysM domain superfamily [G3DSA:3.10.350.10] (60-105)
  IPR036779 LysM domain superfamily [SSF54106] (5-53)
  IPR036779 LysM domain superfamily [SSF54106] (60-104)
  IPR052210 Secreted LysM effector LysM1-like [PTHR34997] (7-104)

Organism: Laccaria bicolor (strain S238N-H82 / ATCC MYA-4686) (NCBI:txid486041)

Radius of gyration: 17.26 Å; Cα contacts (8 Å, |Δi|>4): 336; chains: 2; bounding box: 37×42×40 Å

Nearest PDB structures (foldseek):
  4b8v-assembly1_A  TM=4.288E-01  e=8.717E-04  Fulvia fulva
  7r1l-assembly1_B  TM=8.124E-01  e=5.867E-02  Acetivibrio thermocellus
  6qup-assembly1_A  TM=8.422E-01  e=1.495E-01  Lotus japonicus
  7pua-assembly1_CJ  TM=4.314E-01  e=1.144E-01  Trypanosoma brucei brucei
  6sgb-assembly1_CJ  TM=3.451E-01  e=5.133E-02  Trypanosoma brucei brucei